Protein AF-B8L7Q2-F1 (afdb_monomer_lite)

Radius of gyration: 30.71 Å; chains: 1; bounding box: 64×35×96 Å

pLDDT: mean 87.77, std 10.84, range [45.81, 98.62]

Foldseek 3Di:
DFDDDLLQQACAADPVHDVPPVDPDHDGDHNDPVDGDDAAEDFPDDDDPDGDDDDDDVVWAFDWDAVVPPPVRIHTDGTDADPVRDDQQDACPDPQLQDNHQKDFDWDADPVRPWIWTWIWGRPVPQTKTKTFTPVQGWIKIAAFDADDDRNYGHHTPDGGIDTDGNDDDDDDDPPDDDDDPDDDPPVPDDPPPCVVVVVVLVVVLVVLVVQQVVCVVVVHDHDPCNVVSVVVVVVVPD

Sequence (239 aa):
MRIQFGWQRGSTPNPGGLTDTGSAQPGHAPGDHTSGSWVAVAEWVAGPNWGTSFLPRVGSEVLVEFLHGDIDQPRITGQLYNGEVAPPFGGGIDENARHPGVLSGLHTQAHDGSGTQQWLMDDTPGQLRTRLHSSLADSRLELGYLIVHQDTARGALRGEGFELATQGWGNAHAGEGLLLSASLQERAASTVMDNASVVAQLKGAERSLEQMQQTLAQQQVPGLAEYQRTQQLREQIAP

Structure (mmCIF, N/CA/C/O backbone):
data_AF-B8L7Q2-F1
#
_entry.id   AF-B8L7Q2-F1
#
loop_
_atom_site.group_PDB
_atom_site.id
_atom_site.type_symbol
_atom_site.label_atom_id
_atom_site.label_alt_id
_atom_site.label_comp_id
_atom_site.label_asym_id
_atom_site.label_entity_id
_atom_site.label_seq_id
_atom_site.pdbx_PDB_ins_code
_atom_site.Cartn_x
_atom_site.Cartn_y
_atom_site.Cartn_z
_atom_site.occupancy
_atom_site.B_iso_or_equiv
_atom_site.auth_seq_id
_atom_site.auth_comp_id
_atom_site.auth_asym_id
_atom_site.auth_atom_id
_atom_site.pdbx_PDB_model_num
ATOM 1 N N . MET A 1 1 ? 4.730 7.752 -24.203 1.00 87.75 1 MET A N 1
ATOM 2 C CA . MET A 1 1 ? 6.143 7.949 -23.792 1.00 87.75 1 MET A CA 1
ATOM 3 C C . MET A 1 1 ? 7.022 8.102 -25.026 1.00 87.75 1 MET A C 1
ATOM 5 O O . MET A 1 1 ? 6.644 7.546 -26.049 1.00 87.75 1 MET A O 1
ATOM 9 N N . ARG A 1 2 ? 8.153 8.823 -24.966 1.00 88.50 2 ARG A N 1
ATOM 10 C CA . ARG A 1 2 ? 9.191 8.728 -26.013 1.00 88.50 2 ARG A CA 1
ATOM 11 C C . ARG A 1 2 ? 10.159 7.605 -25.664 1.00 88.50 2 ARG A C 1
ATOM 13 O O . ARG A 1 2 ? 10.502 7.462 -24.495 1.00 88.50 2 ARG A O 1
ATOM 20 N N . ILE A 1 3 ? 10.565 6.827 -26.662 1.00 87.88 3 ILE A N 1
ATOM 21 C CA . ILE A 1 3 ? 11.538 5.741 -26.504 1.00 87.88 3 ILE A CA 1
ATOM 22 C C . ILE A 1 3 ? 12.702 5.917 -27.472 1.00 87.88 3 ILE A C 1
ATOM 24 O O . ILE A 1 3 ? 12.520 6.446 -28.571 1.00 87.88 3 ILE A O 1
ATOM 28 N N . GLN A 1 4 ? 13.867 5.421 -27.066 1.00 83.94 4 GLN A N 1
ATOM 29 C CA . GLN A 1 4 ? 15.015 5.221 -27.940 1.00 83.94 4 GLN A CA 1
ATOM 30 C C . GLN A 1 4 ? 15.260 3.720 -28.084 1.00 83.94 4 GLN A C 1
ATOM 32 O O . GLN A 1 4 ? 15.337 3.002 -27.089 1.00 83.94 4 GLN A O 1
ATOM 37 N N . PHE A 1 5 ? 15.385 3.242 -29.317 1.00 84.38 5 PHE A N 1
ATOM 38 C CA . PHE A 1 5 ? 15.722 1.849 -29.591 1.00 84.38 5 PHE A CA 1
ATOM 39 C C . PHE A 1 5 ? 17.233 1.625 -29.513 1.00 84.38 5 PHE A C 1
ATOM 41 O O . PHE A 1 5 ? 18.009 2.483 -29.927 1.00 84.38 5 PHE A O 1
ATOM 48 N N . GLY A 1 6 ? 17.671 0.436 -29.087 1.00 77.56 6 GLY A N 1
ATOM 49 C CA . GLY A 1 6 ? 19.102 0.107 -28.983 1.00 77.56 6 GLY A CA 1
ATOM 50 C C . GLY A 1 6 ? 19.878 0.172 -30.310 1.00 77.56 6 GLY A C 1
ATOM 51 O O . GLY A 1 6 ? 21.094 0.342 -30.311 1.00 77.56 6 GLY A O 1
ATOM 52 N N . TRP A 1 7 ? 19.194 0.082 -31.458 1.00 76.19 7 TRP A N 1
ATOM 53 C CA . TRP A 1 7 ? 19.802 0.276 -32.782 1.00 76.19 7 TRP A CA 1
ATOM 54 C C . TRP A 1 7 ? 19.903 1.746 -33.220 1.00 76.19 7 TRP A C 1
ATOM 56 O O . TRP A 1 7 ? 20.539 2.030 -34.236 1.00 76.19 7 TRP A O 1
ATOM 66 N N . GLN A 1 8 ? 19.316 2.694 -32.482 1.00 76.12 8 GLN A N 1
ATOM 67 C CA . GLN A 1 8 ? 19.491 4.128 -32.721 1.00 76.12 8 GLN A CA 1
ATOM 68 C C . GLN A 1 8 ? 20.825 4.586 -32.119 1.00 76.12 8 GLN A C 1
ATOM 70 O O . GLN A 1 8 ? 20.910 4.971 -30.954 1.00 76.12 8 GLN A O 1
ATOM 75 N N . ARG A 1 9 ? 21.875 4.514 -32.942 1.00 71.19 9 ARG A N 1
ATOM 76 C CA . ARG A 1 9 ? 23.284 4.699 -32.563 1.00 71.19 9 ARG A CA 1
ATOM 77 C C . ARG A 1 9 ? 23.779 6.127 -32.821 1.00 71.19 9 ARG A C 1
ATOM 79 O O . ARG A 1 9 ? 24.665 6.342 -33.643 1.00 71.19 9 ARG A O 1
ATOM 86 N N . GLY A 1 10 ? 23.139 7.114 -32.191 1.00 69.12 10 GLY A N 1
ATOM 87 C CA . GLY A 1 10 ? 23.592 8.513 -32.204 1.00 69.12 10 GLY A CA 1
ATOM 88 C C . GLY A 1 10 ? 25.049 8.671 -31.760 1.00 69.12 10 GLY A C 1
ATOM 89 O O . GLY A 1 10 ? 25.605 7.779 -31.127 1.00 69.12 10 GLY A O 1
ATOM 90 N N . SER A 1 11 ? 25.658 9.834 -32.012 1.00 69.69 11 SER A N 1
ATOM 91 C CA . SER A 1 11 ? 27.013 10.152 -31.514 1.00 69.69 11 SER A CA 1
ATOM 92 C C . SER A 1 11 ? 27.142 10.059 -29.988 1.00 69.69 11 SER A C 1
ATOM 94 O O . SER A 1 11 ? 28.229 9.837 -29.463 1.00 69.69 11 SER A O 1
ATOM 96 N N . THR A 1 12 ? 26.028 10.238 -29.283 1.00 74.81 12 THR A N 1
ATOM 97 C CA . THR A 1 12 ? 25.887 10.101 -27.832 1.00 74.81 12 THR A CA 1
ATOM 98 C C . THR A 1 12 ? 24.612 9.306 -27.557 1.00 74.81 12 THR A C 1
ATOM 100 O O . THR A 1 12 ? 23.540 9.912 -27.491 1.00 74.81 12 THR A O 1
ATOM 103 N N . PRO A 1 13 ? 24.667 7.964 -27.496 1.00 70.19 13 PRO A N 1
ATOM 104 C CA . PRO A 1 13 ? 23.503 7.160 -27.140 1.00 70.19 13 PRO A CA 1
ATOM 105 C C . PRO A 1 13 ? 23.146 7.345 -25.655 1.00 70.19 13 PRO A C 1
ATOM 107 O O . PRO A 1 13 ? 23.994 7.738 -24.852 1.00 70.19 13 PRO A O 1
ATOM 110 N N . ASN A 1 14 ? 21.899 7.033 -25.285 1.00 70.00 14 ASN A N 1
ATOM 111 C CA . ASN A 1 14 ? 21.516 6.916 -23.876 1.00 70.00 14 ASN A CA 1
ATOM 112 C C . ASN A 1 14 ? 22.359 5.832 -23.165 1.00 70.00 14 ASN A C 1
ATOM 114 O O . ASN A 1 14 ? 22.868 4.927 -23.837 1.00 70.00 14 ASN A O 1
ATOM 118 N N . PRO A 1 15 ? 22.488 5.882 -21.823 1.00 68.38 15 PRO A N 1
ATOM 119 C CA . PRO A 1 15 ? 23.109 4.809 -21.044 1.00 68.38 15 PRO A CA 1
ATOM 120 C C . PRO A 1 15 ? 22.569 3.425 -21.441 1.00 68.38 15 PRO A C 1
ATOM 122 O O . PRO A 1 15 ? 21.371 3.275 -21.677 1.00 68.38 15 PRO A O 1
ATOM 125 N N . GLY A 1 16 ? 23.460 2.440 -21.590 1.00 66.19 16 GLY A N 1
ATOM 126 C CA . GLY A 1 16 ? 23.134 1.098 -22.100 1.00 66.19 16 GLY A CA 1
ATOM 127 C C . GLY A 1 16 ? 23.008 0.984 -23.630 1.00 66.19 16 GLY A C 1
ATOM 128 O O . GLY A 1 16 ? 22.916 -0.122 -24.162 1.00 66.19 16 GLY A O 1
ATOM 129 N N . GLY A 1 17 ? 23.033 2.098 -24.368 1.00 66.81 17 GLY A N 1
ATOM 130 C CA . GLY A 1 17 ? 22.993 2.105 -25.830 1.00 66.81 17 GLY A CA 1
ATOM 131 C C . GLY A 1 17 ? 24.337 1.760 -26.480 1.00 66.81 17 GLY A C 1
ATOM 132 O O . GLY A 1 17 ? 25.411 2.041 -25.948 1.00 66.81 17 GLY A O 1
ATOM 133 N N . LEU A 1 18 ? 24.283 1.163 -27.674 1.00 68.19 18 LEU A N 1
ATOM 134 C CA . LEU A 1 18 ? 25.479 0.809 -28.440 1.00 68.19 18 LEU A CA 1
ATOM 135 C C . LEU A 1 18 ? 26.173 2.069 -28.978 1.00 68.19 18 LEU A C 1
ATOM 137 O O . LEU A 1 18 ? 25.553 2.886 -29.659 1.00 68.19 18 LEU A O 1
ATOM 141 N N . THR A 1 19 ? 27.469 2.200 -28.694 1.00 65.31 19 THR A N 1
ATOM 142 C CA . THR A 1 19 ? 28.312 3.338 -29.104 1.00 65.31 19 THR A CA 1
ATOM 143 C C . THR A 1 19 ? 28.989 3.140 -30.457 1.00 65.31 19 THR A C 1
ATOM 145 O O . THR A 1 19 ? 29.425 4.109 -31.074 1.00 65.31 19 THR A O 1
ATOM 148 N N . ASP A 1 20 ? 29.063 1.901 -30.945 1.00 65.88 20 ASP A N 1
ATOM 149 C CA . ASP A 1 20 ? 29.489 1.620 -32.311 1.00 65.88 20 ASP A CA 1
ATOM 150 C C . ASP A 1 20 ? 28.350 1.995 -33.262 1.00 65.88 20 ASP A C 1
ATOM 152 O O . ASP A 1 20 ? 27.304 1.337 -33.294 1.00 65.88 20 ASP A O 1
ATOM 156 N N . THR A 1 21 ? 28.541 3.055 -34.045 1.00 61.69 21 THR A N 1
ATOM 157 C CA . THR A 1 21 ? 27.555 3.530 -35.019 1.00 61.69 21 THR A CA 1
ATOM 158 C C . THR A 1 21 ? 27.273 2.492 -36.106 1.00 61.69 21 THR A C 1
ATOM 160 O O . THR A 1 21 ? 26.256 2.594 -36.791 1.00 61.69 21 THR A O 1
ATOM 163 N N . GLY A 1 22 ? 28.128 1.466 -36.271 1.00 58.44 22 GLY A N 1
ATOM 164 C CA . GLY A 1 22 ? 28.014 0.433 -37.309 1.00 58.44 22 GLY A CA 1
ATOM 165 C C . GLY A 1 22 ? 28.034 0.994 -38.740 1.00 58.44 22 GLY A C 1
ATOM 166 O O . GLY A 1 22 ? 27.857 0.261 -39.709 1.00 58.44 22 GLY A O 1
ATOM 167 N N . SER A 1 23 ? 28.217 2.308 -38.869 1.00 59.59 23 SER A N 1
ATOM 168 C CA . SER A 1 23 ? 28.082 3.121 -40.066 1.00 59.59 23 SER A CA 1
ATOM 169 C C . SER A 1 23 ? 28.976 4.346 -39.905 1.00 59.59 23 SER A C 1
ATOM 171 O O . SER A 1 23 ? 28.933 5.039 -38.890 1.00 59.59 23 SER A O 1
ATOM 173 N N . ALA A 1 24 ? 29.779 4.627 -40.929 1.00 60.03 24 ALA A N 1
ATOM 174 C CA . ALA A 1 24 ? 30.620 5.822 -40.997 1.00 60.03 24 ALA A CA 1
ATOM 175 C C . ALA A 1 24 ? 29.844 7.076 -41.454 1.00 60.03 24 ALA A C 1
ATOM 177 O O . ALA A 1 24 ? 30.441 8.136 -41.634 1.00 60.03 24 ALA A O 1
ATOM 178 N N . GLN A 1 25 ? 28.530 6.960 -41.694 1.00 64.19 25 GLN A N 1
ATOM 179 C CA . GLN A 1 25 ? 27.698 8.069 -42.156 1.00 64.19 25 GLN A CA 1
ATOM 180 C C . GLN A 1 25 ? 27.243 8.951 -40.981 1.00 64.19 25 GLN A C 1
ATOM 182 O O . GLN A 1 25 ? 26.696 8.433 -40.004 1.00 64.19 25 GLN A O 1
ATOM 187 N N . PRO A 1 26 ? 27.390 10.283 -41.074 1.00 57.62 26 PRO A N 1
ATOM 188 C CA . PRO A 1 26 ? 26.773 11.200 -40.125 1.00 57.62 26 PRO A CA 1
ATOM 189 C C . PRO A 1 26 ? 25.250 11.206 -40.347 1.00 57.62 26 PRO A C 1
ATOM 191 O O . PRO A 1 26 ? 24.782 11.617 -41.405 1.00 57.62 26 PRO A O 1
ATOM 194 N N . GLY A 1 27 ? 24.463 10.726 -39.378 1.00 60.09 27 GLY A N 1
ATOM 195 C CA . GLY A 1 27 ? 22.996 10.713 -39.523 1.00 60.09 27 GLY A CA 1
ATOM 196 C C . GLY A 1 27 ? 22.184 9.921 -38.496 1.00 60.09 27 GLY A C 1
ATOM 197 O O . GLY A 1 27 ? 20.985 9.739 -38.686 1.00 60.09 27 GLY A O 1
ATOM 198 N N . HIS A 1 28 ? 22.793 9.426 -37.421 1.00 68.94 28 HIS A N 1
ATOM 199 C CA . HIS A 1 28 ? 22.052 8.697 -36.394 1.00 68.94 28 HIS A CA 1
ATOM 200 C C . HIS A 1 28 ? 21.336 9.656 -35.431 1.00 68.94 28 HIS A C 1
ATOM 202 O O . HIS A 1 28 ? 21.886 10.695 -35.063 1.00 68.94 28 HIS A O 1
ATOM 208 N N . ALA A 1 29 ? 20.118 9.299 -35.010 1.00 71.69 29 ALA A N 1
ATOM 209 C CA . ALA A 1 29 ? 19.343 10.091 -34.055 1.00 71.69 29 ALA A CA 1
ATOM 210 C C . ALA A 1 29 ? 20.107 10.245 -32.719 1.00 71.69 29 ALA A C 1
ATOM 212 O O . ALA A 1 29 ? 20.632 9.242 -32.226 1.00 71.69 29 ALA A O 1
ATOM 213 N N . PRO A 1 30 ? 20.190 11.459 -32.140 1.00 73.50 30 PRO A N 1
ATOM 214 C CA . PRO A 1 30 ? 20.899 11.691 -30.880 1.00 73.50 30 PRO A CA 1
ATOM 215 C C . PRO A 1 30 ? 20.219 10.944 -29.726 1.00 73.50 30 PRO A C 1
ATOM 217 O O . PRO A 1 30 ? 19.009 10.774 -29.745 1.00 73.50 30 PRO A O 1
ATOM 220 N N . GLY A 1 31 ? 20.965 10.512 -28.708 1.00 72.69 31 GLY A N 1
ATOM 221 C CA . GLY A 1 31 ? 20.396 9.939 -27.483 1.00 72.69 31 GLY A CA 1
ATOM 222 C C . GLY A 1 31 ? 19.947 11.018 -26.506 1.00 72.69 31 GLY A C 1
ATOM 223 O O . GLY A 1 31 ? 20.502 11.151 -25.423 1.00 72.69 31 GLY A O 1
ATOM 224 N N . ASP A 1 32 ? 18.988 11.843 -26.915 1.00 77.56 32 ASP A N 1
ATOM 225 C CA . ASP A 1 32 ? 18.399 12.872 -26.062 1.00 77.56 32 ASP A CA 1
ATOM 226 C C . ASP A 1 32 ? 16.890 13.030 -26.307 1.00 77.56 32 ASP A C 1
ATOM 228 O O . ASP A 1 32 ? 16.284 12.366 -27.155 1.00 77.56 32 ASP A O 1
ATOM 232 N N . HIS A 1 33 ? 16.270 13.938 -25.550 1.00 77.62 33 HIS A N 1
ATOM 233 C CA . HIS A 1 33 ? 14.837 14.223 -25.604 1.00 77.62 33 HIS A CA 1
ATOM 234 C C . HIS A 1 33 ? 14.331 14.710 -26.973 1.00 77.62 33 HIS A C 1
ATOM 236 O O . HIS A 1 33 ? 13.118 14.714 -27.183 1.00 77.62 33 HIS A O 1
ATOM 242 N N . THR A 1 34 ? 15.205 15.131 -27.893 1.00 79.00 34 THR A N 1
ATOM 243 C CA . THR A 1 34 ? 14.830 15.559 -29.252 1.00 79.00 34 THR A CA 1
ATOM 244 C C . THR A 1 34 ? 14.604 14.379 -30.200 1.00 79.00 34 THR A C 1
ATOM 246 O O . THR A 1 34 ? 14.037 14.560 -31.277 1.00 79.00 34 THR A O 1
ATOM 249 N N . SER A 1 35 ? 14.974 13.167 -29.775 1.00 76.75 35 SER A N 1
ATOM 250 C CA . SER A 1 35 ? 14.821 11.919 -30.521 1.00 76.75 35 SER A CA 1
ATOM 251 C C . SER A 1 35 ? 13.650 11.050 -30.034 1.00 76.75 35 SER A C 1
ATOM 253 O O . SER A 1 35 ? 13.055 11.283 -28.976 1.00 76.75 35 SER A O 1
ATOM 255 N N . GLY A 1 36 ? 13.330 10.020 -30.823 1.00 79.06 36 GLY A N 1
ATOM 256 C CA . GLY A 1 36 ? 12.337 9.000 -30.488 1.00 79.06 36 GLY A CA 1
ATOM 257 C C . GLY A 1 36 ? 10.917 9.312 -30.965 1.00 79.06 36 GLY A C 1
ATOM 258 O O . GLY A 1 36 ? 10.580 10.436 -31.335 1.00 79.06 36 GLY A O 1
ATOM 259 N N . SER A 1 37 ? 10.066 8.286 -30.937 1.00 83.12 37 SER A N 1
ATOM 260 C CA . SER A 1 37 ? 8.644 8.386 -31.290 1.00 83.12 37 SER A CA 1
ATOM 261 C C . SER A 1 37 ? 7.766 8.307 -30.050 1.00 83.12 37 SER A C 1
ATOM 263 O O . SER A 1 37 ? 8.128 7.676 -29.057 1.00 83.12 37 SER A O 1
ATOM 265 N N . TRP A 1 38 ? 6.590 8.933 -30.110 1.00 90.69 38 TRP A N 1
ATOM 266 C CA . TRP A 1 38 ? 5.563 8.746 -29.091 1.00 90.69 38 TRP A CA 1
ATOM 267 C C . TRP A 1 38 ? 4.944 7.360 -29.230 1.00 90.69 38 TRP A C 1
ATOM 269 O O . TRP A 1 38 ? 4.315 7.046 -30.235 1.00 90.69 38 TRP A O 1
ATOM 279 N N . VAL A 1 39 ? 5.112 6.549 -28.193 1.00 94.62 39 VAL A N 1
ATOM 280 C CA . VAL A 1 39 ? 4.624 5.174 -28.134 1.00 94.62 39 VAL A CA 1
ATOM 281 C C . VAL A 1 39 ? 3.610 5.039 -27.006 1.00 94.62 39 VAL A C 1
ATOM 283 O O . VAL A 1 39 ? 3.803 5.575 -25.904 1.00 94.62 39 VAL A O 1
ATOM 286 N N . ALA A 1 40 ? 2.506 4.359 -27.313 1.00 94.50 40 ALA A N 1
ATOM 287 C CA . ALA A 1 40 ? 1.472 4.014 -26.347 1.00 94.50 40 ALA A CA 1
ATOM 288 C C . ALA A 1 40 ? 1.962 2.899 -25.412 1.00 94.50 40 ALA A C 1
ATOM 290 O O . ALA A 1 40 ? 2.684 1.998 -25.842 1.00 94.50 40 ALA A O 1
ATOM 291 N N . VAL A 1 41 ? 1.559 2.976 -24.146 1.00 96.19 41 VAL A N 1
ATOM 292 C CA . VAL A 1 41 ? 1.895 2.002 -23.103 1.00 96.19 41 VAL A CA 1
ATOM 293 C C . VAL A 1 41 ? 0.668 1.139 -22.850 1.00 96.19 41 VAL A C 1
ATOM 295 O O . VAL A 1 41 ? -0.426 1.672 -22.668 1.00 96.19 41 VAL A O 1
ATOM 298 N N . ALA A 1 42 ? 0.838 -0.178 -22.894 1.00 95.25 42 ALA A N 1
ATOM 299 C CA . ALA A 1 42 ? -0.185 -1.115 -22.469 1.00 95.25 42 ALA A CA 1
ATOM 300 C C . ALA A 1 42 ? -0.313 -1.064 -20.942 1.00 95.25 42 ALA A C 1
ATOM 302 O O . ALA A 1 42 ? 0.679 -1.139 -20.220 1.00 95.25 42 ALA A O 1
ATOM 303 N N . GLU A 1 43 ? -1.546 -0.947 -20.469 1.00 95.81 43 GLU A N 1
ATOM 304 C CA . GLU A 1 43 ? -1.892 -0.941 -19.050 1.00 95.81 43 GLU A CA 1
ATOM 305 C C . GLU A 1 43 ? -2.560 -2.266 -18.679 1.00 95.81 43 GLU A C 1
ATOM 307 O O . GLU A 1 43 ? -3.183 -2.912 -19.524 1.00 95.81 43 GLU A O 1
ATOM 312 N N . TRP A 1 44 ? -2.458 -2.671 -17.412 1.00 94.12 44 TRP A N 1
ATOM 313 C CA . TRP A 1 44 ? -3.090 -3.905 -16.929 1.00 94.12 44 TRP A CA 1
ATOM 314 C C . TRP A 1 44 ? -4.615 -3.843 -17.037 1.00 94.12 44 TRP A C 1
ATOM 316 O O . TRP A 1 44 ? -5.262 -4.836 -17.362 1.00 94.12 44 TRP A O 1
ATOM 326 N N . VAL A 1 45 ? -5.186 -2.664 -16.776 1.00 96.50 45 VAL A N 1
ATOM 327 C CA . VAL A 1 45 ? -6.610 -2.367 -16.951 1.00 96.50 45 VAL A CA 1
ATOM 328 C C . VAL A 1 45 ? -6.733 -0.974 -17.557 1.00 96.50 45 VAL A C 1
ATOM 330 O O . VAL A 1 45 ? -6.214 -0.018 -16.988 1.00 96.50 45 VAL A O 1
ATOM 333 N N . ALA A 1 46 ? -7.444 -0.841 -18.678 1.00 96.44 46 ALA A N 1
ATOM 334 C CA . ALA A 1 46 ? -7.642 0.437 -19.360 1.00 96.44 46 ALA A CA 1
ATOM 335 C C . ALA A 1 46 ? -9.103 0.617 -19.789 1.00 96.44 46 ALA A C 1
ATOM 337 O O . ALA A 1 46 ? -9.573 -0.034 -20.723 1.00 96.44 46 ALA A O 1
ATOM 338 N N . GLY A 1 47 ? -9.818 1.519 -19.117 1.00 95.56 47 GLY A N 1
ATOM 339 C CA . GLY A 1 47 ? -11.177 1.922 -19.460 1.00 95.56 47 GLY A CA 1
ATOM 340 C C . GLY A 1 47 ? -11.332 3.445 -19.567 1.00 95.56 47 GLY A C 1
ATOM 341 O O . GLY A 1 47 ? -10.398 4.195 -19.272 1.00 95.56 47 GLY A O 1
ATOM 342 N N . PRO A 1 48 ? -12.504 3.946 -20.005 1.00 95.81 48 PRO A N 1
ATOM 343 C CA . PRO A 1 48 ? -12.742 5.383 -20.138 1.00 95.81 48 PRO A CA 1
ATOM 344 C C . PRO A 1 48 ? -12.680 6.102 -18.776 1.00 95.81 48 PRO A C 1
ATOM 346 O O . PRO A 1 48 ? -13.662 6.115 -18.039 1.00 95.81 48 PRO A O 1
ATOM 349 N N . ASN A 1 49 ? -11.530 6.708 -18.450 1.00 93.44 49 ASN A N 1
ATOM 350 C CA . ASN A 1 49 ? -11.243 7.381 -17.170 1.00 93.44 49 ASN A CA 1
ATOM 351 C C . ASN A 1 49 ? -11.265 6.456 -15.928 1.00 93.44 49 ASN A C 1
ATOM 353 O O . ASN A 1 49 ? -11.623 6.885 -14.832 1.00 93.44 49 ASN A O 1
ATOM 357 N N . TRP A 1 50 ? -10.888 5.183 -16.087 1.00 95.38 50 TRP A N 1
ATOM 358 C CA . TRP A 1 50 ? -10.664 4.242 -14.981 1.00 95.38 50 TRP A CA 1
ATOM 359 C C . TRP A 1 50 ? -9.674 3.145 -15.400 1.00 95.38 50 TRP A C 1
ATOM 361 O O . TRP A 1 50 ? -9.598 2.802 -16.578 1.00 95.38 50 TRP A O 1
ATOM 371 N N . GLY A 1 51 ? -8.916 2.589 -14.452 1.00 95.94 51 GLY A N 1
ATOM 372 C CA . GLY A 1 51 ? -7.909 1.558 -14.727 1.00 95.94 51 GLY A CA 1
ATOM 373 C C . GLY A 1 51 ? -6.594 1.794 -13.986 1.00 95.94 51 GLY A C 1
ATOM 374 O O . GLY A 1 51 ? -6.574 2.461 -12.951 1.00 95.94 51 GLY A O 1
ATOM 375 N N . THR A 1 52 ? -5.505 1.245 -14.521 1.00 95.50 52 THR A N 1
ATOM 376 C CA . THR A 1 52 ? -4.135 1.475 -14.047 1.00 95.50 52 THR A CA 1
ATOM 377 C C . THR A 1 52 ? -3.437 2.544 -14.889 1.00 95.50 52 THR A C 1
ATOM 379 O O . THR A 1 52 ? -3.832 2.811 -16.023 1.00 95.50 52 THR A O 1
ATOM 382 N N . SER A 1 53 ? -2.423 3.193 -14.315 1.00 93.44 53 SER A N 1
ATOM 383 C CA . SER A 1 53 ? -1.567 4.145 -15.028 1.00 93.44 53 SER A CA 1
ATOM 384 C C . SER A 1 53 ? -0.166 4.109 -14.427 1.00 93.44 53 SER A C 1
ATOM 386 O O . SER A 1 53 ? 0.074 4.675 -13.358 1.00 93.44 53 SER A O 1
ATOM 388 N N . PHE A 1 54 ? 0.751 3.415 -15.096 1.00 90.56 54 PHE A N 1
ATOM 389 C CA . PHE A 1 54 ? 2.137 3.243 -14.660 1.00 90.56 54 PHE A CA 1
ATOM 390 C C . PHE A 1 54 ? 3.088 3.577 -15.802 1.00 90.56 54 PHE A C 1
ATOM 392 O O . PHE A 1 54 ? 3.692 2.707 -16.432 1.00 90.56 54 PHE A O 1
ATOM 399 N N . LEU A 1 55 ? 3.242 4.876 -16.057 1.00 93.00 55 LEU A N 1
ATOM 400 C CA . LEU A 1 55 ? 4.170 5.342 -17.076 1.00 93.00 55 LEU A CA 1
ATOM 401 C C . LEU A 1 55 ? 5.622 5.041 -16.662 1.00 93.00 55 LEU A C 1
ATOM 403 O O . LEU A 1 55 ? 6.028 5.435 -15.562 1.00 93.00 55 LEU A O 1
ATOM 407 N N . PRO A 1 56 ? 6.418 4.404 -17.544 1.00 92.56 56 PRO A N 1
ATOM 408 C CA . PRO A 1 56 ? 7.858 4.286 -17.352 1.00 92.56 56 PRO A CA 1
ATOM 409 C C . PRO A 1 56 ? 8.497 5.658 -17.098 1.00 92.56 56 PRO A C 1
ATOM 411 O O . PRO A 1 56 ? 7.984 6.683 -17.552 1.00 92.56 56 PRO A O 1
ATOM 414 N N . ARG A 1 57 ? 9.626 5.705 -16.389 1.00 90.25 57 ARG A N 1
ATOM 415 C CA . ARG A 1 57 ? 10.400 6.944 -16.203 1.00 90.25 57 ARG A CA 1
ATOM 416 C C . ARG A 1 57 ? 11.612 6.947 -17.127 1.00 90.25 57 ARG A C 1
ATOM 418 O O . ARG A 1 57 ? 11.976 5.924 -17.700 1.00 90.25 57 ARG A O 1
ATOM 425 N N . VAL A 1 58 ? 12.238 8.111 -17.300 1.00 87.50 58 VAL A N 1
ATOM 426 C CA . VAL A 1 58 ? 13.525 8.189 -18.009 1.00 87.50 58 VAL A CA 1
ATOM 427 C C . VAL A 1 58 ? 14.523 7.268 -17.300 1.00 87.50 58 VAL A C 1
ATOM 429 O O . VAL A 1 58 ? 14.660 7.345 -16.082 1.00 87.50 58 VAL A O 1
ATOM 432 N N . GLY A 1 59 ? 15.175 6.389 -18.062 1.00 83.69 59 GLY A N 1
ATOM 433 C CA . GLY A 1 59 ? 16.074 5.353 -17.544 1.00 83.69 59 GLY A CA 1
ATOM 434 C C . GLY A 1 59 ? 15.422 3.981 -17.326 1.00 83.69 59 GLY A C 1
ATOM 435 O O . GLY A 1 59 ? 16.142 3.009 -17.138 1.00 83.69 59 GLY A O 1
ATOM 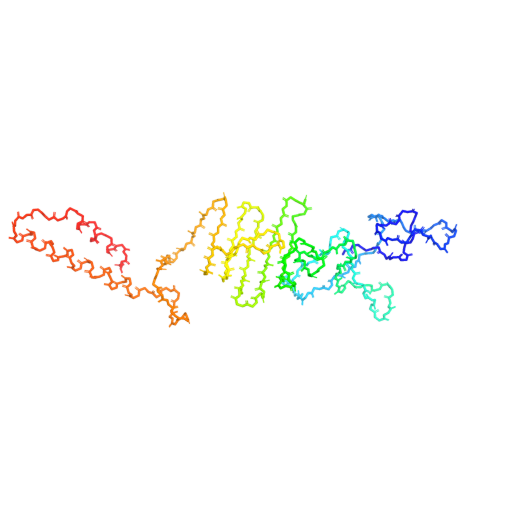436 N N . SER A 1 60 ? 14.091 3.864 -17.392 1.00 89.56 60 SER A N 1
ATOM 437 C CA . SER A 1 60 ? 13.415 2.561 -17.360 1.00 89.56 60 SER A CA 1
ATOM 438 C C . SER A 1 60 ? 13.601 1.812 -18.681 1.00 89.56 60 SER A C 1
ATOM 440 O O . SER A 1 60 ? 13.343 2.363 -19.754 1.00 89.56 60 SER A O 1
ATOM 442 N N . GLU A 1 61 ? 13.977 0.537 -18.603 1.00 90.81 61 GLU A N 1
ATOM 443 C CA . GLU A 1 61 ? 13.977 -0.360 -19.757 1.00 90.81 61 GLU A CA 1
ATOM 444 C C . GLU A 1 61 ? 12.557 -0.873 -20.031 1.00 90.81 61 GLU A C 1
ATOM 446 O O . GLU A 1 61 ? 11.823 -1.266 -19.118 1.00 90.81 61 GLU A O 1
ATOM 451 N N . VAL A 1 62 ? 12.158 -0.850 -21.304 1.00 93.25 62 VAL A N 1
ATOM 452 C CA . VAL A 1 62 ? 10.805 -1.200 -21.746 1.00 93.25 62 VAL A CA 1
ATOM 453 C C . VAL A 1 62 ? 10.834 -2.287 -22.812 1.00 93.25 62 VAL A C 1
ATOM 455 O O . VAL A 1 62 ? 11.680 -2.283 -23.705 1.00 93.25 62 VAL A O 1
ATOM 458 N N . LEU A 1 63 ? 9.854 -3.185 -22.755 1.00 94.56 63 LEU A N 1
ATOM 459 C CA . LEU A 1 63 ? 9.563 -4.129 -23.827 1.00 94.56 63 LEU A CA 1
ATOM 460 C C . LEU A 1 63 ? 8.682 -3.451 -24.871 1.00 94.56 63 LEU A C 1
ATOM 462 O O . LEU A 1 63 ? 7.639 -2.889 -24.533 1.00 94.56 63 LEU A O 1
ATOM 466 N N . VAL A 1 64 ? 9.094 -3.526 -26.136 1.00 95.31 64 VAL A N 1
ATOM 467 C CA . VAL A 1 64 ? 8.356 -2.956 -27.266 1.00 95.31 64 VAL A CA 1
ATOM 468 C C . VAL A 1 64 ? 7.949 -4.068 -28.218 1.00 95.31 64 VAL A C 1
ATOM 470 O O . VAL A 1 64 ? 8.794 -4.799 -28.728 1.00 95.31 64 VAL A O 1
ATOM 473 N N . GLU A 1 65 ? 6.651 -4.164 -28.476 1.00 96.00 65 GLU A N 1
ATOM 474 C CA . GLU A 1 65 ? 6.074 -4.995 -29.525 1.00 96.00 65 GLU A CA 1
ATOM 475 C C . GLU A 1 65 ? 5.697 -4.124 -30.728 1.00 96.00 65 GLU A C 1
A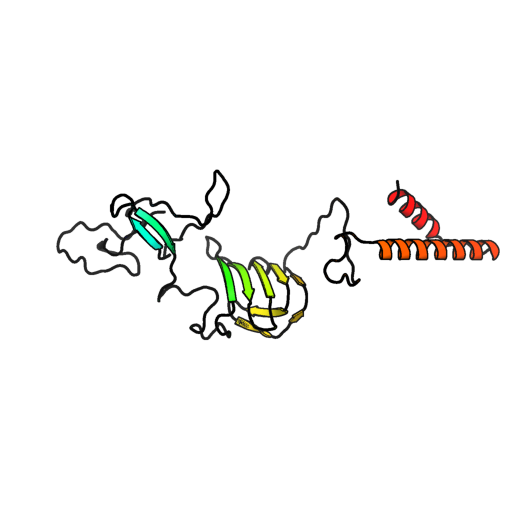TOM 477 O O . GLU A 1 65 ? 5.297 -2.968 -30.580 1.00 96.00 65 GLU A O 1
ATOM 482 N N . PHE A 1 66 ? 5.812 -4.685 -31.927 1.00 95.81 66 PHE A N 1
ATOM 483 C CA . PHE A 1 66 ? 5.437 -4.037 -33.179 1.00 95.81 66 PHE A CA 1
ATOM 484 C C . PHE A 1 66 ? 4.189 -4.709 -33.738 1.00 95.81 66 PHE A C 1
ATOM 486 O O . PHE A 1 66 ? 4.204 -5.908 -34.031 1.00 95.81 66 PHE A O 1
ATOM 493 N N . LEU A 1 67 ? 3.099 -3.954 -33.875 1.00 94.88 67 LEU A N 1
ATOM 494 C CA . LEU A 1 67 ? 1.816 -4.509 -34.300 1.00 94.88 67 LEU A CA 1
ATOM 495 C C . LEU A 1 67 ? 1.939 -5.106 -35.712 1.00 94.88 67 LEU A C 1
ATOM 497 O O . LEU A 1 67 ? 2.337 -4.417 -36.645 1.00 94.88 67 LEU A O 1
ATOM 501 N N . HIS A 1 68 ? 1.614 -6.393 -35.869 1.00 94.56 68 HIS A N 1
ATOM 502 C CA . HIS A 1 68 ? 1.816 -7.153 -37.116 1.00 94.56 68 HIS A CA 1
ATOM 503 C C . HIS A 1 68 ? 3.266 -7.154 -37.649 1.00 94.56 68 HIS A C 1
ATOM 505 O O . HIS A 1 68 ? 3.484 -7.383 -38.837 1.00 94.56 68 HIS A O 1
ATOM 511 N N . GLY A 1 69 ? 4.259 -6.898 -36.791 1.00 93.88 69 GLY A N 1
ATOM 512 C CA . GLY A 1 69 ? 5.661 -6.772 -37.198 1.00 93.88 69 GLY A CA 1
ATOM 513 C C . GLY A 1 69 ? 6.001 -5.455 -37.906 1.00 93.88 69 GLY A C 1
ATOM 514 O O . GLY A 1 69 ? 7.098 -5.333 -38.445 1.00 93.88 69 GLY A O 1
ATOM 515 N N . ASP A 1 70 ? 5.092 -4.477 -37.908 1.00 94.44 70 ASP A N 1
ATOM 516 C CA . ASP A 1 70 ? 5.317 -3.158 -38.495 1.00 94.44 70 ASP A CA 1
ATOM 517 C C . ASP A 1 70 ? 6.064 -2.237 -37.516 1.00 94.44 70 ASP A C 1
ATOM 519 O O . ASP A 1 70 ? 5.539 -1.857 -36.462 1.00 94.44 70 ASP A O 1
ATOM 523 N N . ILE A 1 71 ? 7.296 -1.863 -37.879 1.00 91.19 71 ILE A N 1
ATOM 524 C CA . ILE A 1 71 ? 8.168 -1.005 -37.066 1.00 91.19 71 ILE A CA 1
ATOM 525 C C . ILE A 1 71 ? 7.573 0.391 -36.822 1.00 91.19 71 ILE A C 1
ATOM 527 O O . ILE A 1 71 ? 7.897 1.023 -35.814 1.00 91.19 71 ILE A O 1
ATOM 531 N N . ASP A 1 72 ? 6.660 0.840 -37.687 1.00 91.44 72 ASP A N 1
ATOM 532 C CA . ASP A 1 72 ? 5.974 2.126 -37.562 1.00 91.44 72 ASP A CA 1
ATOM 533 C C . ASP A 1 72 ? 4.806 2.079 -36.558 1.00 91.44 72 ASP A C 1
ATOM 535 O O . ASP A 1 72 ? 4.241 3.115 -36.195 1.00 91.44 72 ASP A O 1
ATOM 539 N N . GLN A 1 73 ? 4.464 0.892 -36.039 1.00 94.12 73 GLN A N 1
ATOM 540 C CA . GLN A 1 73 ? 3.387 0.687 -35.065 1.00 94.12 73 GLN A CA 1
ATOM 541 C C . GLN A 1 73 ? 3.877 0.069 -33.740 1.00 94.12 73 GLN A C 1
ATOM 543 O O . GLN A 1 73 ? 3.366 -0.974 -33.315 1.00 94.12 73 GLN A O 1
ATOM 548 N N . PRO A 1 74 ? 4.823 0.714 -33.027 1.00 95.69 74 PRO A N 1
ATOM 549 C CA . PRO A 1 74 ? 5.306 0.223 -31.743 1.00 95.69 74 PRO A CA 1
ATOM 550 C C . PRO A 1 74 ? 4.251 0.362 -30.636 1.00 95.69 74 PRO A C 1
ATOM 552 O O . PRO A 1 74 ? 3.451 1.309 -30.613 1.00 95.69 74 PRO A O 1
ATOM 555 N N . ARG A 1 75 ? 4.287 -0.549 -29.665 1.00 95.75 75 ARG A N 1
ATOM 556 C CA . ARG A 1 75 ? 3.544 -0.518 -28.398 1.00 95.75 75 ARG A CA 1
ATOM 557 C C . ARG A 1 75 ? 4.458 -0.990 -27.275 1.00 95.75 75 ARG A C 1
ATOM 559 O O . ARG A 1 75 ? 5.120 -2.011 -27.415 1.00 95.75 75 ARG A O 1
ATOM 566 N N . ILE A 1 76 ? 4.492 -0.264 -26.162 1.00 96.50 76 ILE A N 1
ATOM 567 C CA . ILE A 1 76 ? 5.183 -0.738 -24.959 1.00 96.50 76 ILE A CA 1
ATOM 568 C C . ILE A 1 76 ? 4.272 -1.750 -24.268 1.00 96.50 76 ILE A C 1
ATOM 570 O O . ILE A 1 76 ? 3.134 -1.411 -23.950 1.00 96.50 76 ILE A O 1
ATOM 574 N N . THR A 1 77 ? 4.759 -2.965 -24.030 1.00 95.69 77 THR A N 1
ATOM 575 C CA . THR A 1 77 ? 3.979 -4.065 -23.430 1.00 95.69 77 THR A CA 1
ATOM 576 C C . THR A 1 77 ? 4.421 -4.419 -22.014 1.00 95.69 77 THR A C 1
ATOM 578 O O . THR A 1 77 ? 3.691 -5.095 -21.293 1.00 95.69 77 THR A O 1
ATOM 581 N N . GLY A 1 78 ? 5.588 -3.937 -21.584 1.00 94.00 78 GLY A N 1
ATOM 582 C CA . GLY A 1 78 ? 6.113 -4.201 -20.251 1.00 94.00 78 GLY A CA 1
ATOM 583 C C . GLY A 1 78 ? 7.355 -3.384 -19.920 1.00 94.00 78 GLY A C 1
ATOM 584 O O . GLY A 1 78 ? 7.860 -2.617 -20.742 1.00 94.00 78 GLY A O 1
ATOM 585 N N . GLN A 1 79 ? 7.838 -3.566 -18.695 1.00 92.69 79 GLN A N 1
ATOM 586 C CA . GLN A 1 79 ? 9.047 -2.949 -18.149 1.00 92.69 79 GLN A CA 1
ATOM 587 C C . GLN A 1 79 ? 9.916 -4.033 -17.523 1.00 92.69 79 GLN A C 1
ATOM 589 O O . GLN A 1 79 ? 9.389 -5.042 -17.050 1.00 92.69 79 GLN A O 1
ATOM 594 N N . LEU A 1 80 ? 11.227 -3.822 -17.523 1.00 89.75 80 LEU A N 1
ATOM 595 C CA . LEU A 1 80 ? 12.190 -4.806 -17.045 1.00 89.75 80 LEU A CA 1
ATOM 596 C C . LEU A 1 80 ? 13.155 -4.183 -16.040 1.00 89.75 80 LEU A C 1
ATOM 598 O O . LEU A 1 80 ? 13.594 -3.045 -16.199 1.00 89.75 80 LEU A O 1
ATOM 602 N N . TYR A 1 81 ? 13.514 -4.980 -15.038 1.00 88.19 81 TYR A N 1
ATOM 603 C CA . TYR A 1 81 ? 14.764 -4.812 -14.304 1.00 88.19 81 TYR A CA 1
ATOM 604 C C . TYR A 1 81 ? 15.894 -5.475 -15.097 1.00 88.19 81 TYR A C 1
ATOM 606 O O . TYR A 1 81 ? 15.659 -6.442 -15.826 1.00 88.19 81 TYR A O 1
ATOM 614 N N . ASN A 1 82 ? 17.115 -4.968 -14.956 1.00 83.00 82 ASN A N 1
ATOM 615 C CA . ASN A 1 82 ? 18.285 -5.448 -15.690 1.00 83.00 82 ASN A CA 1
ATOM 616 C C . ASN A 1 82 ? 19.522 -5.480 -14.771 1.00 83.00 82 ASN A C 1
ATOM 618 O O . ASN A 1 82 ? 19.403 -5.360 -13.554 1.00 83.00 82 ASN A O 1
ATOM 622 N N . GLY A 1 83 ? 20.717 -5.688 -15.333 1.00 77.88 83 GLY A N 1
ATOM 623 C CA . GLY A 1 83 ? 21.956 -5.740 -14.544 1.00 77.88 83 GLY A CA 1
ATOM 624 C C . GLY A 1 83 ? 22.344 -4.418 -13.867 1.00 77.88 83 GLY A C 1
ATOM 625 O O . GLY A 1 83 ? 23.142 -4.436 -12.936 1.00 77.88 83 GLY A O 1
ATOM 626 N N . GLU A 1 84 ? 21.789 -3.290 -14.316 1.00 80.38 84 GLU A N 1
ATOM 627 C CA . GLU A 1 84 ? 22.033 -1.955 -13.757 1.00 80.38 84 GLU A CA 1
ATOM 628 C C . GLU A 1 84 ? 20.899 -1.506 -12.819 1.00 80.38 84 GLU A C 1
ATOM 630 O O . GLU A 1 84 ? 21.149 -0.859 -11.804 1.00 80.38 84 GLU A O 1
ATOM 635 N N . VAL A 1 85 ? 19.650 -1.864 -13.135 1.00 82.19 85 VAL A N 1
ATOM 636 C CA . VAL A 1 85 ? 18.445 -1.496 -12.383 1.00 82.19 85 VAL A CA 1
ATOM 637 C C . VAL A 1 85 ? 17.897 -2.723 -11.662 1.00 82.19 85 VAL A C 1
ATOM 639 O O . VAL A 1 85 ? 17.265 -3.584 -12.273 1.00 82.19 85 VAL A O 1
ATOM 642 N N . ALA A 1 86 ? 18.110 -2.777 -10.349 1.00 84.69 86 ALA A N 1
ATOM 643 C CA . ALA A 1 86 ? 17.673 -3.878 -9.498 1.00 84.69 86 ALA A CA 1
ATOM 644 C C . ALA A 1 86 ? 16.174 -3.803 -9.129 1.00 84.69 86 ALA A C 1
ATOM 646 O O . ALA A 1 86 ? 15.614 -2.707 -9.019 1.00 84.69 86 ALA A O 1
ATOM 647 N N . PRO A 1 87 ? 15.516 -4.954 -8.879 1.00 88.44 87 PRO A N 1
ATOM 648 C CA . PRO A 1 87 ? 14.159 -4.982 -8.344 1.00 88.44 87 PRO A CA 1
ATOM 649 C C . PRO A 1 87 ? 14.105 -4.436 -6.902 1.00 88.44 87 PRO A C 1
ATOM 651 O O . PRO A 1 87 ? 14.992 -4.729 -6.100 1.00 88.44 87 PRO A O 1
ATOM 654 N N . PRO A 1 88 ? 13.033 -3.718 -6.520 1.00 88.38 88 PRO A N 1
ATOM 655 C CA . PRO A 1 88 ? 12.974 -2.922 -5.292 1.00 88.38 88 PRO A CA 1
ATOM 656 C C . PRO A 1 88 ? 12.788 -3.731 -4.009 1.00 88.38 88 PRO A C 1
ATOM 658 O O . PRO A 1 88 ? 12.871 -3.159 -2.932 1.00 88.38 88 PRO A O 1
ATOM 661 N N . PHE A 1 89 ? 12.478 -5.026 -4.097 1.00 88.38 89 PHE A N 1
ATOM 662 C CA . PHE A 1 89 ? 12.255 -5.874 -2.922 1.00 88.38 89 PHE A CA 1
ATOM 663 C C . PHE A 1 89 ? 13.371 -6.882 -2.684 1.00 88.38 89 PHE A C 1
ATOM 665 O O . PHE A 1 89 ? 13.319 -7.596 -1.695 1.00 88.38 89 PHE A O 1
ATOM 672 N N . GLY A 1 90 ? 14.385 -6.935 -3.553 1.00 73.50 90 GLY A N 1
ATOM 673 C CA . GLY A 1 90 ? 15.446 -7.929 -3.450 1.00 73.50 90 GLY A CA 1
ATOM 674 C C . GLY A 1 90 ? 14.946 -9.368 -3.652 1.00 73.50 90 GLY A C 1
ATOM 675 O O . GLY A 1 90 ? 13.789 -9.724 -3.437 1.00 73.50 90 GLY A O 1
ATOM 676 N N . GLY A 1 91 ? 15.831 -10.243 -4.112 1.00 61.50 91 GLY A N 1
ATOM 677 C CA . GLY A 1 91 ? 15.465 -11.626 -4.414 1.00 61.50 91 GLY A CA 1
ATOM 678 C C . GLY A 1 91 ? 16.677 -12.529 -4.413 1.00 61.50 91 GLY A C 1
ATOM 679 O O . GLY A 1 91 ? 17.150 -12.901 -5.477 1.00 61.50 91 GLY A O 1
ATOM 680 N N . GLY A 1 92 ? 17.248 -12.800 -3.234 1.00 57.34 92 GLY A N 1
ATOM 681 C CA . GLY A 1 92 ? 18.427 -13.670 -3.070 1.00 57.34 92 GLY A CA 1
ATOM 682 C C . GLY A 1 92 ? 19.726 -13.181 -3.737 1.00 57.34 92 GLY A C 1
ATOM 683 O O . GLY A 1 92 ? 20.765 -13.801 -3.546 1.00 57.34 92 GLY A O 1
ATOM 684 N N . ILE A 1 93 ? 19.665 -12.084 -4.495 1.00 62.06 93 ILE A N 1
ATOM 685 C CA . ILE A 1 93 ? 20.766 -11.454 -5.238 1.00 62.06 93 ILE A CA 1
ATOM 686 C C . ILE A 1 93 ? 21.315 -10.194 -4.555 1.00 62.06 93 ILE A C 1
ATOM 688 O O . ILE A 1 93 ? 22.376 -9.714 -4.936 1.00 62.06 93 ILE A O 1
ATOM 692 N N . ASP A 1 94 ? 20.603 -9.662 -3.559 1.00 68.06 94 ASP A N 1
ATOM 693 C CA . ASP A 1 94 ? 21.019 -8.499 -2.773 1.00 68.06 94 ASP A CA 1
ATOM 694 C C . ASP A 1 94 ? 21.379 -8.954 -1.353 1.00 68.06 94 ASP A C 1
ATOM 696 O O . ASP A 1 94 ? 20.521 -9.451 -0.616 1.00 68.06 94 ASP A O 1
ATOM 700 N N . GLU A 1 95 ? 22.648 -8.788 -0.969 1.00 68.00 95 GLU A N 1
ATOM 701 C CA . GLU A 1 95 ? 23.157 -9.116 0.370 1.00 68.00 95 GLU A CA 1
ATOM 702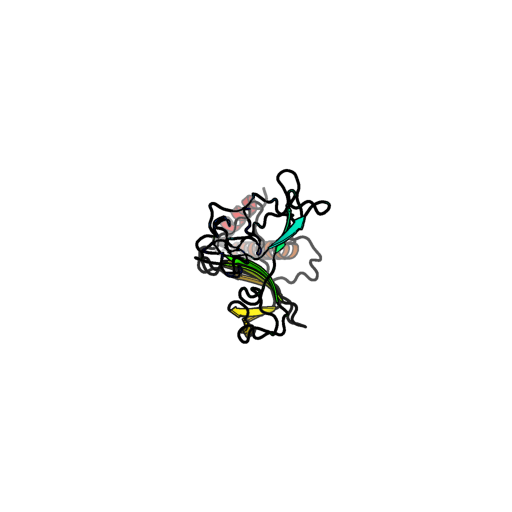 C C . GLU A 1 95 ? 22.402 -8.359 1.480 1.00 68.00 95 GLU A C 1
ATOM 704 O O . GLU A 1 95 ? 22.299 -8.843 2.612 1.00 68.00 95 GLU A O 1
ATOM 709 N N . ASN A 1 96 ? 21.815 -7.200 1.159 1.00 73.94 96 ASN A N 1
ATOM 710 C CA . ASN A 1 96 ? 21.101 -6.363 2.119 1.00 73.94 96 ASN A CA 1
ATOM 711 C C . ASN A 1 96 ? 19.658 -6.813 2.373 1.00 73.94 96 ASN A C 1
ATOM 713 O O . ASN A 1 96 ? 19.116 -6.507 3.437 1.00 73.94 96 ASN A O 1
ATOM 717 N N . ALA A 1 97 ? 19.053 -7.586 1.465 1.00 74.44 97 ALA A N 1
ATOM 718 C CA . ALA A 1 97 ? 17.650 -7.984 1.568 1.00 74.44 97 ALA A CA 1
ATOM 719 C C . ALA A 1 97 ? 17.372 -8.886 2.785 1.00 74.44 97 ALA A C 1
ATOM 721 O O . ALA A 1 97 ? 16.280 -8.880 3.340 1.00 74.44 97 ALA A O 1
ATOM 722 N N . ARG A 1 98 ? 18.357 -9.653 3.276 1.00 82.50 98 ARG A N 1
ATOM 723 C CA . ARG A 1 98 ? 18.200 -10.548 4.449 1.00 82.50 98 ARG A CA 1
ATOM 724 C C . ARG A 1 98 ? 16.953 -11.459 4.381 1.00 82.50 98 ARG A C 1
ATOM 726 O O . ARG A 1 98 ? 16.396 -11.833 5.414 1.00 82.50 98 ARG A O 1
ATOM 733 N N . HIS A 1 99 ? 16.506 -11.835 3.180 1.00 87.69 99 HIS A N 1
ATOM 734 C CA . HIS A 1 99 ? 15.404 -12.774 2.962 1.00 87.69 99 HIS A CA 1
ATOM 735 C C . HIS A 1 99 ? 15.539 -13.513 1.618 1.00 87.69 99 HIS A C 1
ATOM 737 O O . HIS A 1 99 ? 16.163 -13.000 0.686 1.00 87.69 99 HIS A O 1
ATOM 743 N N . PRO A 1 100 ? 14.925 -14.701 1.461 1.00 87.50 100 PRO A N 1
ATOM 744 C CA . PRO A 1 100 ? 15.102 -15.533 0.270 1.00 87.50 100 PRO A CA 1
ATOM 745 C C . PRO A 1 100 ? 14.106 -15.194 -0.859 1.00 87.50 100 PRO A C 1
ATOM 747 O O . PRO A 1 100 ? 13.581 -16.089 -1.505 1.00 87.50 100 PRO A O 1
ATOM 750 N N . GLY A 1 101 ? 13.809 -13.907 -1.084 1.00 90.06 101 GLY A N 1
ATOM 751 C CA . GLY A 1 101 ? 12.835 -13.477 -2.111 1.00 90.06 101 GLY A CA 1
ATOM 752 C C . GLY A 1 101 ? 11.349 -13.670 -1.759 1.0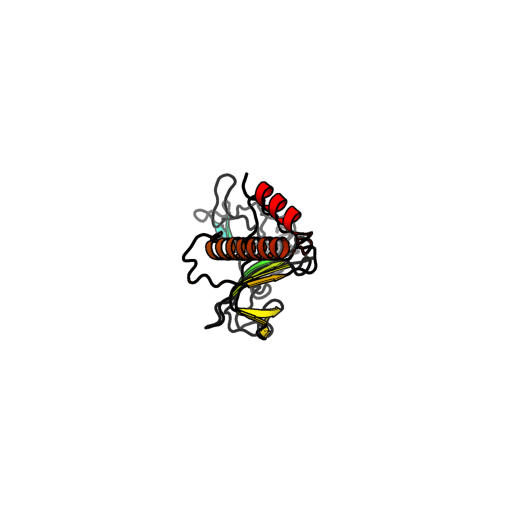0 90.06 101 GLY A C 1
ATOM 753 O O . GLY A 1 101 ? 10.537 -13.940 -2.631 1.00 90.06 101 GLY A O 1
ATOM 754 N N . VAL A 1 102 ? 10.993 -13.543 -0.480 1.00 92.38 102 VAL A N 1
ATOM 755 C CA . VAL A 1 102 ? 9.615 -13.657 0.049 1.00 92.38 102 VAL A CA 1
ATOM 756 C C . VAL A 1 102 ? 8.824 -12.344 0.034 1.00 92.38 102 VAL A C 1
ATOM 758 O O . VAL A 1 102 ? 7.673 -12.326 0.456 1.00 92.38 102 VAL A O 1
ATOM 761 N N . LEU A 1 103 ? 9.441 -11.242 -0.400 1.00 93.75 103 LEU A N 1
ATOM 762 C CA . LEU A 1 103 ? 8.814 -9.923 -0.435 1.00 93.75 103 LEU A CA 1
ATOM 763 C C . LEU A 1 103 ? 8.339 -9.597 -1.850 1.00 93.75 103 LEU A C 1
ATOM 765 O O . LEU A 1 103 ? 9.090 -9.744 -2.812 1.00 93.75 103 LEU A O 1
ATOM 769 N N . SER A 1 104 ? 7.103 -9.118 -1.957 1.00 94.38 104 SER A N 1
ATOM 770 C CA . SER A 1 104 ? 6.461 -8.719 -3.213 1.00 94.38 104 SER A CA 1
ATOM 771 C C . SER A 1 104 ? 5.641 -7.446 -3.015 1.00 94.38 104 SER A C 1
ATOM 773 O O . SER A 1 104 ? 5.218 -7.154 -1.900 1.00 94.38 104 SER A O 1
ATOM 775 N N . GLY A 1 105 ? 5.358 -6.695 -4.083 1.00 95.00 105 GLY A N 1
ATOM 776 C CA . GLY A 1 105 ? 4.430 -5.564 -4.004 1.00 95.00 105 GLY A CA 1
ATOM 777 C C . GLY A 1 105 ? 4.708 -4.439 -4.997 1.00 95.00 105 GLY A C 1
ATOM 778 O O . GLY A 1 105 ? 5.175 -4.675 -6.109 1.00 95.00 105 GLY A O 1
ATOM 779 N N . LEU A 1 106 ? 4.419 -3.207 -4.582 1.00 95.12 106 LEU A N 1
ATOM 780 C CA . LEU A 1 106 ? 4.630 -1.980 -5.344 1.00 95.12 106 LEU A CA 1
ATOM 781 C C . LEU A 1 106 ? 5.561 -1.041 -4.571 1.00 95.12 106 LEU A C 1
ATOM 783 O O . LEU A 1 106 ? 5.271 -0.679 -3.435 1.00 95.12 106 LEU A O 1
ATOM 787 N N . HIS A 1 107 ? 6.648 -0.606 -5.202 1.00 94.62 107 HIS A N 1
ATOM 788 C CA . HIS A 1 107 ? 7.527 0.440 -4.685 1.00 94.62 107 HIS A CA 1
ATOM 789 C C . HIS A 1 107 ? 7.562 1.582 -5.696 1.00 94.62 107 HIS A C 1
ATOM 791 O O . HIS A 1 107 ? 7.866 1.377 -6.870 1.00 94.62 107 HIS A O 1
ATOM 797 N N . THR A 1 108 ? 7.251 2.790 -5.245 1.00 95.00 108 THR A N 1
ATOM 798 C CA . THR A 1 108 ? 7.308 3.995 -6.073 1.00 95.00 108 THR A CA 1
ATOM 799 C C . THR A 1 108 ? 8.156 5.055 -5.396 1.00 95.00 108 THR A C 1
ATOM 801 O O . THR A 1 108 ? 8.268 5.092 -4.173 1.00 95.00 108 THR A O 1
ATOM 804 N N . GLN A 1 109 ? 8.729 5.942 -6.200 1.00 94.75 109 GLN A N 1
ATOM 805 C CA . GLN A 1 109 ? 9.518 7.071 -5.727 1.00 94.75 109 GLN A CA 1
ATOM 806 C C . GLN A 1 109 ? 8.803 8.381 -6.063 1.00 94.75 109 GLN A C 1
ATOM 808 O O . GLN A 1 109 ? 8.160 8.488 -7.111 1.00 94.75 109 GLN A O 1
ATOM 813 N N . ALA A 1 110 ? 8.942 9.404 -5.227 1.00 95.75 110 ALA A N 1
ATOM 814 C CA . ALA A 1 110 ? 8.549 10.764 -5.572 1.00 95.75 110 ALA A CA 1
ATOM 815 C C . ALA A 1 110 ? 9.225 11.202 -6.886 1.00 95.75 110 ALA A C 1
ATOM 817 O O . ALA A 1 110 ? 10.310 10.732 -7.231 1.00 95.75 110 ALA A O 1
ATOM 818 N N . HIS A 1 111 ? 8.568 12.065 -7.662 1.00 93.38 111 HIS A N 1
ATOM 819 C CA . HIS A 1 111 ? 9.085 12.480 -8.973 1.00 93.38 111 HIS A CA 1
ATOM 820 C C . HIS A 1 111 ? 10.402 13.270 -8.863 1.00 93.38 111 HIS A C 1
ATOM 822 O O . HIS A 1 111 ? 11.225 13.239 -9.771 1.00 93.38 111 HIS A O 1
ATOM 828 N N . ASP A 1 112 ? 10.607 13.961 -7.746 1.00 94.50 112 ASP A N 1
ATOM 829 C CA . ASP A 1 112 ? 11.839 14.674 -7.403 1.00 94.50 112 ASP A CA 1
ATOM 830 C C . ASP A 1 112 ? 12.869 13.794 -6.667 1.00 94.50 112 ASP A C 1
ATOM 832 O O . ASP A 1 112 ? 13.930 14.277 -6.283 1.00 94.50 112 ASP A O 1
ATOM 836 N N . GLY A 1 113 ? 12.559 12.513 -6.442 1.00 94.19 113 GLY A N 1
ATOM 837 C CA . GLY A 1 113 ? 13.417 11.579 -5.718 1.00 94.19 113 GLY A CA 1
ATOM 838 C C . GLY A 1 113 ? 13.403 11.722 -4.191 1.00 94.19 113 GLY A C 1
ATOM 839 O O . GLY A 1 113 ? 14.098 10.963 -3.522 1.00 94.19 113 GLY A O 1
ATOM 840 N N . SER A 1 114 ? 12.617 12.641 -3.622 1.00 95.81 114 SER A N 1
ATOM 841 C CA . SER A 1 114 ? 12.670 12.999 -2.191 1.00 95.81 114 SER A CA 1
ATOM 842 C C . SER A 1 114 ? 12.125 11.941 -1.224 1.00 95.81 114 SER A C 1
ATOM 844 O O . SER A 1 114 ? 12.337 12.036 -0.014 1.00 95.81 114 SER A O 1
ATOM 846 N N . GLY A 1 115 ? 11.418 10.930 -1.726 1.00 96.56 115 GLY A N 1
ATOM 847 C CA . GLY A 1 115 ? 10.778 9.927 -0.886 1.00 96.56 115 GLY A CA 1
ATOM 848 C C . GLY A 1 115 ? 10.233 8.742 -1.663 1.00 96.56 115 GLY A C 1
ATOM 849 O O . GLY A 1 115 ? 10.297 8.702 -2.893 1.00 96.56 115 GLY A O 1
ATOM 850 N N . THR A 1 116 ? 9.682 7.780 -0.932 1.00 96.69 116 THR A N 1
ATOM 851 C CA . THR A 1 116 ? 9.157 6.525 -1.468 1.00 96.69 116 THR A CA 1
ATOM 852 C C . THR A 1 116 ? 7.780 6.206 -0.899 1.00 96.69 116 THR A C 1
ATOM 854 O O . THR A 1 116 ? 7.393 6.675 0.174 1.00 96.69 116 THR A O 1
ATOM 857 N N . GLN A 1 117 ? 7.025 5.404 -1.642 1.00 96.88 117 GLN A N 1
ATOM 858 C CA . GLN A 1 117 ? 5.788 4.782 -1.187 1.00 96.88 117 GLN A CA 1
ATOM 859 C C . GLN A 1 117 ? 5.867 3.290 -1.480 1.00 96.88 117 GLN A C 1
ATOM 861 O O . GLN A 1 117 ? 6.284 2.895 -2.571 1.00 96.88 117 GLN A O 1
ATOM 866 N N . GLN A 1 118 ? 5.459 2.473 -0.517 1.00 96.31 118 GLN A N 1
ATOM 867 C CA . GLN A 1 118 ? 5.521 1.022 -0.607 1.00 96.31 118 GLN A CA 1
ATOM 868 C C . GLN A 1 118 ? 4.180 0.397 -0.236 1.00 96.31 118 GLN A C 1
ATOM 870 O O . GLN A 1 118 ? 3.630 0.666 0.829 1.00 96.31 118 GLN A O 1
ATOM 875 N N . TRP A 1 119 ? 3.698 -0.497 -1.091 1.00 97.31 119 TRP A N 1
ATOM 876 C CA . TRP A 1 119 ? 2.789 -1.568 -0.712 1.00 97.31 119 TRP A CA 1
ATOM 877 C C . TRP A 1 119 ? 3.562 -2.873 -0.781 1.00 97.31 119 TRP A C 1
ATOM 879 O O . TRP A 1 119 ? 4.169 -3.166 -1.805 1.00 97.31 119 TRP A O 1
ATOM 889 N N . LEU A 1 120 ? 3.569 -3.636 0.301 1.00 96.38 120 LEU A N 1
ATOM 890 C CA . LEU A 1 120 ? 4.391 -4.826 0.430 1.00 96.38 120 LEU A CA 1
ATOM 891 C C . LEU A 1 120 ? 3.589 -5.973 1.034 1.00 96.38 120 LEU A C 1
ATOM 893 O O . LEU A 1 120 ? 2.856 -5.786 2.004 1.00 96.38 120 LEU A O 1
ATOM 897 N N . MET A 1 121 ? 3.780 -7.156 0.467 1.00 97.38 121 MET A N 1
ATOM 898 C CA . MET A 1 121 ? 3.371 -8.458 0.974 1.00 97.38 121 MET A CA 1
ATOM 899 C C . MET A 1 121 ? 4.633 -9.247 1.324 1.00 97.38 121 MET A C 1
ATOM 901 O O . MET A 1 121 ? 5.600 -9.238 0.563 1.00 97.38 121 MET A O 1
ATOM 905 N N . ASP A 1 122 ? 4.630 -9.900 2.480 1.00 96.00 122 ASP A N 1
ATOM 906 C CA . ASP A 1 122 ? 5.701 -10.795 2.916 1.00 96.00 122 ASP A CA 1
ATOM 907 C C . ASP A 1 122 ? 5.110 -12.193 3.093 1.00 96.00 122 ASP A C 1
ATOM 909 O O . ASP A 1 122 ? 4.303 -12.424 3.997 1.00 96.00 122 ASP A O 1
ATOM 913 N N . ASP A 1 123 ? 5.528 -13.106 2.221 1.00 96.81 123 ASP A N 1
ATOM 914 C CA . ASP A 1 123 ? 5.072 -14.494 2.175 1.00 96.81 123 ASP A CA 1
ATOM 915 C C . ASP A 1 123 ? 5.980 -15.434 2.979 1.00 96.81 123 ASP A C 1
ATOM 917 O O . ASP A 1 123 ? 6.011 -16.648 2.758 1.00 96.81 123 ASP A O 1
ATOM 921 N N . THR A 1 124 ? 6.747 -14.898 3.935 1.00 95.81 124 THR A N 1
ATOM 922 C CA . THR A 1 124 ? 7.557 -15.736 4.819 1.00 95.81 124 THR A CA 1
ATOM 923 C C . THR A 1 124 ? 6.664 -16.734 5.565 1.00 95.81 124 THR A C 1
ATOM 925 O O . THR A 1 124 ? 5.722 -16.325 6.255 1.00 95.81 124 THR A O 1
ATOM 928 N N . PRO A 1 125 ? 6.972 -18.045 5.509 1.00 96.25 125 PRO A N 1
ATOM 929 C CA . PRO A 1 125 ? 6.182 -19.067 6.184 1.00 96.25 125 PRO A CA 1
ATOM 930 C C . PRO A 1 125 ? 5.982 -18.775 7.677 1.00 96.25 125 PRO A C 1
ATOM 932 O O . PRO A 1 125 ? 6.941 -18.556 8.416 1.00 96.25 125 PRO A O 1
ATOM 935 N N . GLY A 1 126 ? 4.721 -18.775 8.118 1.00 96.94 126 GLY A N 1
ATOM 936 C CA . GLY A 1 126 ? 4.339 -18.497 9.508 1.00 96.94 126 GLY A CA 1
ATOM 937 C C . GLY A 1 126 ? 4.478 -17.032 9.941 1.00 96.94 126 GLY A C 1
ATOM 938 O O . GLY A 1 126 ? 4.252 -16.733 11.107 1.00 96.94 126 GLY A O 1
ATOM 939 N N . GLN A 1 127 ? 4.845 -16.127 9.031 1.00 97.44 127 GLN A N 1
ATOM 940 C CA . GLN A 1 127 ? 5.120 -14.714 9.312 1.00 97.44 127 GLN A CA 1
ATOM 941 C C . GLN A 1 127 ? 4.468 -13.799 8.264 1.00 97.44 127 GLN A C 1
ATOM 943 O O . GLN A 1 127 ? 5.031 -12.768 7.897 1.00 97.44 127 GLN A O 1
ATOM 948 N N . LEU A 1 128 ? 3.284 -14.188 7.775 1.00 98.25 128 LEU A N 1
ATOM 949 C CA . LEU A 1 128 ? 2.558 -13.431 6.758 1.00 98.25 128 LEU A CA 1
ATOM 950 C C . LEU A 1 128 ? 2.251 -12.020 7.255 1.00 98.25 128 LEU A C 1
ATOM 952 O O . LEU A 1 128 ? 1.732 -11.828 8.363 1.00 98.25 128 LEU A O 1
ATOM 956 N N . ARG A 1 129 ? 2.548 -11.028 6.418 1.00 97.75 129 ARG A N 1
ATOM 957 C CA . ARG A 1 129 ? 2.232 -9.630 6.712 1.00 97.75 129 ARG A CA 1
ATOM 958 C C . ARG A 1 129 ? 1.985 -8.812 5.454 1.00 97.75 129 ARG A C 1
ATOM 960 O O . ARG A 1 129 ? 2.443 -9.140 4.362 1.00 97.75 129 ARG A O 1
ATOM 967 N N . THR A 1 130 ? 1.298 -7.692 5.637 1.00 98.38 130 THR A N 1
ATOM 968 C CA . THR A 1 130 ? 1.123 -6.656 4.615 1.00 98.38 130 THR A CA 1
ATOM 969 C C . THR A 1 130 ? 1.481 -5.297 5.199 1.00 98.38 130 THR A C 1
ATOM 971 O O . THR A 1 130 ? 1.211 -5.028 6.369 1.00 98.38 130 THR A O 1
ATOM 974 N N . ARG A 1 131 ? 2.097 -4.435 4.390 1.00 97.62 131 ARG A N 1
ATOM 975 C CA . ARG A 1 131 ? 2.524 -3.087 4.770 1.00 97.62 131 ARG A CA 1
ATOM 976 C C . ARG A 1 131 ? 2.145 -2.089 3.685 1.00 97.62 131 ARG A C 1
ATOM 978 O O . ARG A 1 131 ? 2.440 -2.308 2.516 1.00 97.62 131 ARG A O 1
ATOM 985 N N . LEU A 1 132 ? 1.528 -0.987 4.088 1.00 98.38 132 LEU A N 1
ATOM 986 C CA . LEU A 1 132 ? 1.394 0.240 3.310 1.00 98.38 132 LEU A CA 1
ATOM 987 C C . LEU A 1 132 ? 2.237 1.305 4.002 1.00 98.38 132 LEU A C 1
ATOM 989 O O . LEU A 1 132 ? 2.072 1.521 5.200 1.00 98.38 132 LEU A O 1
ATOM 993 N N . HIS A 1 133 ? 3.149 1.947 3.283 1.00 97.81 133 HIS A N 1
ATOM 994 C CA . HIS A 1 133 ? 4.084 2.916 3.849 1.00 97.81 133 HIS A CA 1
ATOM 995 C C . HIS A 1 133 ? 4.327 4.087 2.910 1.00 97.81 133 HIS A C 1
ATOM 997 O O . HIS A 1 133 ? 4.420 3.922 1.696 1.00 97.81 133 HIS A O 1
ATOM 1003 N N . SER A 1 134 ? 4.477 5.264 3.504 1.00 97.69 134 SER A N 1
ATOM 1004 C CA . SER A 1 134 ? 5.052 6.445 2.881 1.00 97.69 134 SER A CA 1
ATOM 1005 C C . SER A 1 134 ? 6.246 6.895 3.710 1.00 97.69 134 SER A C 1
ATOM 1007 O O . SER A 1 134 ? 6.136 7.050 4.931 1.00 97.69 134 SER A O 1
ATOM 1009 N N . SER A 1 135 ? 7.379 7.160 3.057 1.00 97.00 135 SER A N 1
ATOM 1010 C CA . SER A 1 135 ? 8.544 7.738 3.731 1.00 97.00 135 SER A CA 1
ATOM 1011 C C . SER A 1 135 ? 8.236 9.124 4.306 1.00 97.00 135 SER A C 1
ATOM 1013 O O . SER A 1 135 ? 8.882 9.558 5.261 1.00 97.00 135 SER A O 1
ATOM 1015 N N . LEU A 1 136 ? 7.225 9.815 3.765 1.00 97.38 136 LEU A N 1
ATOM 1016 C CA . LEU A 1 136 ? 6.752 11.080 4.306 1.00 97.38 136 LEU A CA 1
ATOM 1017 C C . LEU A 1 136 ? 6.138 10.863 5.696 1.00 97.38 136 LEU A C 1
ATOM 1019 O O . LEU A 1 136 ? 5.116 10.188 5.858 1.00 97.38 136 LEU A O 1
ATOM 1023 N N . ALA A 1 137 ? 6.784 11.467 6.695 1.00 97.56 137 ALA A N 1
ATOM 1024 C CA . ALA A 1 137 ? 6.450 11.331 8.111 1.00 97.56 137 ALA A CA 1
ATOM 1025 C C . ALA A 1 137 ? 6.432 9.875 8.622 1.00 97.56 137 ALA A C 1
ATOM 1027 O O . ALA A 1 137 ? 5.757 9.594 9.608 1.00 97.56 137 ALA A O 1
ATOM 1028 N N . ASP A 1 138 ? 7.147 8.955 7.959 1.00 97.12 138 ASP A N 1
ATOM 1029 C CA . ASP A 1 138 ? 7.168 7.521 8.294 1.00 97.12 138 ASP A CA 1
ATOM 1030 C C . ASP A 1 138 ? 5.760 6.947 8.559 1.00 97.12 138 ASP A C 1
ATOM 1032 O O . ASP A 1 138 ? 5.494 6.285 9.564 1.00 97.12 138 ASP A O 1
ATOM 1036 N N . SER A 1 139 ? 4.819 7.276 7.672 1.00 98.31 139 SER A N 1
ATOM 1037 C CA . SER A 1 139 ? 3.409 6.926 7.844 1.00 98.31 139 SER A CA 1
ATOM 1038 C C . SER A 1 139 ? 3.160 5.511 7.337 1.00 98.31 139 SER A C 1
ATOM 1040 O O . SER A 1 139 ? 3.425 5.224 6.169 1.00 98.31 139 SER A O 1
ATOM 1042 N N . ARG A 1 140 ? 2.649 4.620 8.193 1.00 97.50 140 ARG A N 1
ATOM 1043 C CA . ARG A 1 140 ? 2.441 3.202 7.876 1.00 97.50 140 ARG A CA 1
ATOM 1044 C C . ARG A 1 140 ? 1.138 2.625 8.414 1.00 97.50 140 ARG A C 1
ATOM 1046 O O . ARG A 1 140 ? 0.726 2.950 9.524 1.00 97.50 140 ARG A O 1
ATOM 1053 N N . LEU A 1 141 ? 0.570 1.705 7.638 1.00 98.50 141 LEU A N 1
ATOM 1054 C CA . LEU A 1 141 ? -0.436 0.732 8.053 1.00 98.50 141 LEU A CA 1
ATOM 1055 C C . LEU A 1 141 ? 0.134 -0.670 7.827 1.00 98.50 141 LEU A C 1
ATOM 1057 O O . LEU A 1 141 ? 0.483 -1.029 6.703 1.00 98.50 141 LEU A O 1
ATOM 1061 N N . GLU A 1 142 ? 0.229 -1.459 8.887 1.00 98.38 142 GLU A N 1
ATOM 1062 C CA . GLU A 1 142 ? 0.794 -2.806 8.856 1.00 98.38 142 GLU A CA 1
ATOM 1063 C C . GLU A 1 142 ? -0.194 -3.818 9.441 1.00 98.38 142 GLU A C 1
ATOM 1065 O O . GLU A 1 142 ? -0.899 -3.511 10.399 1.00 98.38 142 GLU A O 1
ATOM 1070 N N . LEU A 1 143 ? -0.251 -5.015 8.854 1.00 98.62 143 LEU A N 1
ATOM 1071 C CA . LEU A 1 143 ? -1.159 -6.107 9.219 1.00 98.62 143 LEU A CA 1
ATOM 1072 C C . LEU A 1 143 ? -0.382 -7.427 9.299 1.00 98.62 143 LEU A C 1
ATOM 1074 O O . LEU A 1 143 ? 0.502 -7.664 8.475 1.00 98.62 143 LEU A O 1
ATOM 1078 N N . GLY A 1 144 ? -0.746 -8.303 10.235 1.00 98.50 144 GLY A N 1
ATOM 1079 C CA . GLY A 1 144 ? -0.157 -9.633 10.407 1.00 98.50 144 GLY A CA 1
ATOM 1080 C C . GLY A 1 144 ? 1.067 -9.631 11.326 1.00 98.50 144 GLY A C 1
ATOM 1081 O O . GLY A 1 144 ? 1.011 -9.103 12.437 1.00 98.50 144 GLY A O 1
ATOM 1082 N N . TYR A 1 145 ? 2.158 -10.252 10.874 1.00 98.31 145 TYR A N 1
ATOM 1083 C CA . TYR A 1 145 ? 3.414 -10.385 11.619 1.00 98.31 145 TYR A CA 1
ATOM 1084 C C . TYR A 1 145 ? 4.253 -9.097 11.534 1.00 98.31 145 TYR A C 1
ATOM 1086 O O . TYR A 1 145 ? 4.896 -8.811 10.525 1.00 98.31 145 TYR A O 1
ATOM 1094 N N . LEU A 1 146 ? 4.231 -8.270 12.578 1.00 97.94 146 LEU A N 1
ATOM 1095 C CA . LEU A 1 146 ? 4.863 -6.950 12.575 1.00 97.94 146 LEU A CA 1
ATOM 1096 C C . LEU A 1 146 ? 6.352 -7.081 12.900 1.00 97.94 146 LEU A C 1
ATOM 1098 O O . LEU A 1 146 ? 6.711 -7.536 13.981 1.00 97.94 146 LEU A O 1
ATOM 1102 N N . ILE A 1 147 ? 7.235 -6.636 12.008 1.00 96.50 147 ILE A N 1
ATOM 1103 C CA . ILE A 1 147 ? 8.693 -6.683 12.211 1.00 96.50 147 ILE A CA 1
ATOM 1104 C C . ILE A 1 147 ? 9.315 -5.303 12.017 1.00 96.50 147 ILE A C 1
ATOM 1106 O O . ILE A 1 147 ? 8.760 -4.442 11.331 1.00 96.50 147 ILE A O 1
ATOM 1110 N N . VAL A 1 148 ? 10.505 -5.096 12.580 1.00 95.25 148 VAL A N 1
ATOM 1111 C CA . VAL A 1 148 ? 11.385 -4.007 12.143 1.00 95.25 148 VAL A CA 1
ATOM 1112 C C . VAL A 1 148 ? 11.676 -4.217 10.657 1.00 95.25 148 VAL A C 1
ATOM 1114 O O . VAL A 1 148 ? 12.100 -5.299 10.257 1.00 95.25 148 VAL A O 1
ATOM 1117 N N . HIS A 1 149 ? 11.428 -3.196 9.846 1.00 92.69 149 HIS A N 1
ATOM 1118 C CA . HIS A 1 149 ? 11.575 -3.256 8.398 1.00 92.69 149 HIS A CA 1
ATOM 1119 C C . HIS A 1 149 ? 12.422 -2.076 7.931 1.00 92.69 149 HIS A C 1
ATOM 1121 O O . HIS A 1 149 ? 12.169 -0.939 8.336 1.00 92.69 149 HIS A O 1
ATOM 1127 N N . GLN A 1 150 ? 13.445 -2.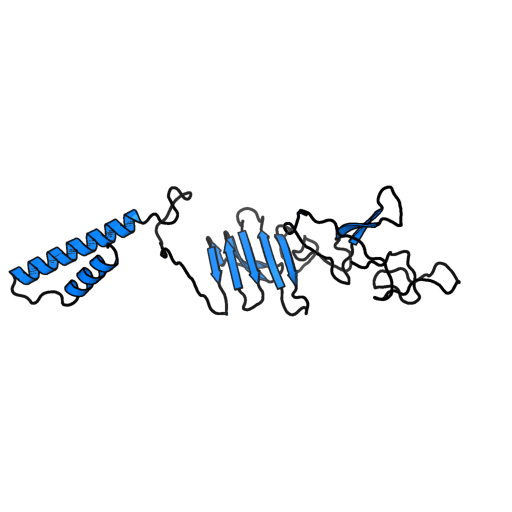356 7.129 1.00 88.31 150 GLN A N 1
ATOM 1128 C CA . GLN A 1 150 ? 14.380 -1.357 6.613 1.00 88.31 150 GLN A CA 1
ATOM 1129 C C . GLN A 1 150 ? 14.587 -1.615 5.126 1.00 88.31 150 GLN A C 1
ATOM 1131 O O . GLN A 1 150 ? 15.380 -2.474 4.757 1.00 88.31 150 GLN A O 1
ATOM 1136 N N . ASP A 1 151 ? 13.858 -0.869 4.301 1.00 83.31 151 ASP A N 1
ATOM 1137 C CA . ASP A 1 151 ? 13.844 -1.008 2.843 1.00 83.31 151 ASP A CA 1
ATOM 1138 C C . ASP A 1 151 ? 13.455 -2.420 2.372 1.00 83.31 151 ASP A C 1
ATOM 1140 O O . ASP A 1 151 ? 12.269 -2.735 2.325 1.00 83.31 151 ASP A O 1
ATOM 1144 N N . THR A 1 152 ? 14.421 -3.291 2.086 1.00 84.81 152 THR A N 1
AT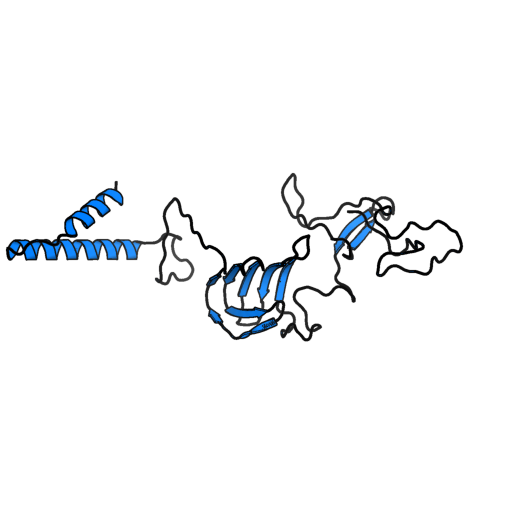OM 1145 C CA . THR A 1 152 ? 14.192 -4.706 1.747 1.00 84.81 152 THR A CA 1
ATOM 1146 C C . THR A 1 152 ? 14.454 -5.644 2.927 1.00 84.81 152 THR A C 1
ATOM 1148 O O . THR A 1 152 ? 13.993 -6.780 2.940 1.00 84.81 152 THR A O 1
ATOM 1151 N N . ALA A 1 153 ? 15.135 -5.179 3.976 1.00 89.12 153 ALA A N 1
ATOM 1152 C CA . ALA A 1 153 ? 15.582 -6.018 5.077 1.00 89.12 153 ALA A CA 1
ATOM 1153 C C . ALA A 1 153 ? 14.461 -6.383 6.061 1.00 89.12 153 ALA A C 1
ATOM 1155 O O . ALA A 1 153 ? 13.746 -5.528 6.602 1.00 89.12 153 ALA A O 1
ATOM 1156 N N . ARG A 1 154 ? 14.390 -7.680 6.384 1.00 92.06 154 ARG A N 1
ATOM 1157 C CA . ARG A 1 154 ? 13.562 -8.227 7.468 1.00 92.06 154 ARG A CA 1
ATOM 1158 C C . ARG A 1 154 ? 14.329 -8.194 8.796 1.00 92.06 154 ARG A C 1
ATOM 1160 O O . ARG A 1 154 ? 15.451 -8.692 8.886 1.00 92.06 154 ARG A O 1
ATOM 1167 N N . GLY A 1 155 ? 13.732 -7.590 9.822 1.00 93.50 155 GLY A N 1
ATOM 1168 C CA . GLY A 1 155 ? 14.307 -7.438 11.160 1.00 93.50 155 GLY A CA 1
ATOM 1169 C C . GLY A 1 155 ? 13.560 -8.208 12.252 1.00 93.50 155 GLY A C 1
ATOM 1170 O O . GLY A 1 155 ? 12.839 -9.167 11.990 1.00 93.50 155 GLY A O 1
ATOM 1171 N N . ALA A 1 156 ? 13.759 -7.788 13.505 1.00 95.56 156 ALA A N 1
ATOM 1172 C CA . ALA A 1 156 ? 13.179 -8.441 14.678 1.00 95.56 156 ALA A CA 1
ATOM 1173 C C . ALA A 1 156 ? 11.654 -8.253 14.778 1.00 95.56 156 ALA A C 1
ATOM 1175 O O . ALA A 1 156 ? 11.120 -7.226 14.354 1.00 95.56 156 ALA A O 1
ATOM 1176 N N . LEU A 1 157 ? 10.978 -9.224 15.400 1.00 97.50 157 LEU A N 1
ATOM 1177 C CA . LEU A 1 157 ? 9.554 -9.161 15.740 1.00 97.50 157 LEU A CA 1
ATOM 1178 C C . LEU A 1 157 ? 9.254 -7.952 16.636 1.00 97.50 157 LEU A C 1
ATOM 1180 O O . LEU A 1 157 ? 9.934 -7.716 17.634 1.00 97.50 157 LEU A O 1
ATOM 1184 N N . ARG A 1 158 ? 8.202 -7.216 16.279 1.00 97.56 158 ARG A N 1
ATOM 1185 C CA . ARG A 1 158 ? 7.605 -6.124 17.058 1.00 97.56 158 ARG A CA 1
ATOM 1186 C C . ARG A 1 158 ? 6.257 -6.506 17.668 1.00 97.56 158 ARG A C 1
ATOM 1188 O O . ARG A 1 158 ? 5.909 -5.966 18.711 1.00 97.56 158 ARG A O 1
ATOM 1195 N N . GLY A 1 159 ? 5.515 -7.414 17.037 1.00 97.38 159 GLY A N 1
ATOM 1196 C CA . GLY A 1 159 ? 4.226 -7.898 17.529 1.00 97.38 159 GLY A CA 1
ATOM 1197 C C . GLY A 1 159 ? 3.398 -8.584 16.445 1.00 97.38 159 GLY A C 1
ATOM 1198 O O . GLY A 1 159 ? 3.873 -8.811 15.335 1.00 97.38 159 GLY A O 1
ATOM 1199 N N . GLU A 1 160 ? 2.146 -8.884 16.767 1.00 97.88 160 GLU A N 1
ATOM 1200 C CA . GLU A 1 160 ? 1.170 -9.486 15.856 1.00 97.88 160 GLU A CA 1
ATOM 1201 C C . GLU A 1 160 ? -0.142 -8.698 15.922 1.00 97.88 160 GLU A C 1
ATOM 1203 O O . GLU A 1 160 ? -0.528 -8.224 16.991 1.00 97.88 160 GLU A O 1
ATOM 1208 N N . GLY A 1 161 ? -0.828 -8.550 14.787 1.00 97.69 161 GLY A N 1
ATOM 1209 C CA . GLY A 1 161 ? -2.108 -7.841 14.705 1.00 97.69 161 GLY A CA 1
ATOM 1210 C C . GLY A 1 161 ? -2.088 -6.755 13.637 1.00 97.69 161 GLY A C 1
ATOM 1211 O O . GLY A 1 161 ? -1.861 -7.053 12.466 1.00 97.69 161 GLY A O 1
ATOM 1212 N N . PHE A 1 162 ? -2.344 -5.504 14.024 1.00 97.94 162 PHE A N 1
ATOM 1213 C CA . PHE A 1 162 ? -2.241 -4.351 13.132 1.00 97.94 162 PHE A CA 1
ATOM 1214 C C . PHE A 1 162 ? -1.546 -3.171 13.818 1.00 97.94 162 PHE A C 1
ATOM 1216 O O . PHE A 1 162 ? -1.659 -2.999 15.029 1.00 97.94 162 PHE A O 1
ATOM 1223 N N . GLU A 1 163 ? -0.856 -2.339 13.042 1.00 98.06 163 GLU A N 1
ATOM 1224 C CA . GLU A 1 163 ? -0.285 -1.071 13.504 1.00 98.06 163 GLU A CA 1
ATOM 1225 C C . GLU A 1 163 ? -0.623 0.038 12.505 1.00 98.06 163 GLU A C 1
ATOM 1227 O O . GLU A 1 163 ? -0.367 -0.099 11.311 1.00 98.06 163 GLU A O 1
ATOM 1232 N N . LEU A 1 164 ? -1.157 1.154 13.008 1.00 98.12 164 LEU A N 1
ATOM 1233 C CA . LEU A 1 164 ? -1.202 2.432 12.303 1.00 98.12 164 LEU A CA 1
ATOM 1234 C C . LEU A 1 164 ? -0.253 3.390 13.028 1.00 98.12 164 LEU A C 1
ATOM 1236 O O . LEU A 1 164 ? -0.455 3.677 14.207 1.00 98.12 164 LEU A O 1
ATOM 1240 N N . ALA A 1 165 ? 0.782 3.871 12.343 1.00 97.75 165 ALA A N 1
ATOM 1241 C CA . ALA A 1 165 ? 1.788 4.749 12.936 1.00 97.75 165 ALA A CA 1
ATOM 1242 C C . ALA A 1 165 ? 2.196 5.867 11.973 1.00 97.75 165 ALA A C 1
ATOM 1244 O O . ALA A 1 165 ? 2.228 5.677 10.761 1.00 97.75 165 ALA A O 1
ATOM 1245 N N . THR A 1 166 ? 2.514 7.037 12.521 1.00 98.50 166 THR A N 1
ATOM 1246 C CA . THR A 1 166 ? 3.058 8.185 11.788 1.00 98.50 166 THR A CA 1
ATOM 1247 C C . THR A 1 166 ? 3.833 9.082 12.754 1.00 98.50 166 THR A C 1
ATOM 1249 O O . THR A 1 166 ? 3.516 9.138 13.942 1.00 98.50 166 THR A O 1
ATOM 1252 N N . GLN A 1 167 ? 4.848 9.783 12.254 1.00 98.38 167 GLN A N 1
ATOM 1253 C CA . GLN A 1 167 ? 5.526 10.881 12.954 1.00 98.38 167 GLN A CA 1
ATOM 1254 C C . GLN A 1 167 ? 4.813 12.229 12.737 1.00 98.38 167 GLN A C 1
ATOM 1256 O O . GLN A 1 167 ? 5.196 13.237 13.327 1.00 98.38 167 GLN A O 1
ATOM 1261 N N . GLY A 1 168 ? 3.799 12.261 11.867 1.00 98.25 168 GLY A N 1
ATOM 1262 C CA . GLY A 1 168 ? 2.945 13.417 11.623 1.00 98.25 168 GLY A CA 1
ATOM 1263 C C . GLY A 1 168 ? 1.692 13.426 12.500 1.00 98.25 168 GLY A C 1
ATOM 1264 O O . GLY A 1 168 ? 1.600 12.746 13.521 1.00 98.25 168 GLY A O 1
ATOM 1265 N N . TRP A 1 169 ? 0.694 14.205 12.086 1.00 98.06 169 TRP A N 1
ATOM 1266 C CA . TRP A 1 169 ? -0.603 14.256 12.759 1.00 98.06 169 TRP A CA 1
ATOM 1267 C C . TRP A 1 169 ? -1.464 13.038 12.412 1.00 98.06 169 TRP A C 1
ATOM 1269 O O . TRP A 1 169 ? -1.629 12.703 11.241 1.00 98.06 169 TRP A O 1
ATOM 1279 N N . GLY A 1 170 ? -2.078 12.430 13.428 1.00 97.38 170 GLY A N 1
ATOM 1280 C CA . GLY A 1 170 ? -3.174 11.477 13.264 1.00 97.38 170 GLY A CA 1
ATOM 1281 C C . GLY A 1 170 ? -4.521 12.171 13.459 1.00 97.38 170 GLY A C 1
ATOM 1282 O O . GLY A 1 170 ? -4.702 12.902 14.430 1.00 97.38 170 GLY A O 1
ATOM 1283 N N . ASN A 1 171 ? -5.469 11.948 12.550 1.00 97.19 171 ASN A N 1
ATOM 1284 C CA . ASN A 1 171 ? -6.832 12.457 12.676 1.00 97.19 171 ASN A CA 1
ATOM 1285 C C . ASN A 1 171 ? -7.831 11.404 12.182 1.00 97.19 171 ASN A C 1
ATOM 1287 O O . ASN A 1 171 ? -7.674 10.889 11.076 1.00 97.19 171 ASN A O 1
ATOM 1291 N N . ALA A 1 172 ? -8.843 11.091 12.991 1.00 96.31 172 ALA A N 1
ATOM 1292 C CA . ALA A 1 172 ? -9.875 10.108 12.674 1.00 96.31 172 ALA A CA 1
ATOM 1293 C C . ALA A 1 172 ? -11.246 10.791 12.651 1.00 96.31 172 ALA A C 1
ATOM 1295 O O . ALA A 1 172 ? -11.669 11.379 13.645 1.00 96.31 172 ALA A O 1
ATOM 1296 N N . HIS A 1 173 ? -11.939 10.695 11.516 1.00 96.56 173 HIS A N 1
ATOM 1297 C CA . HIS A 1 173 ? -13.279 11.251 11.319 1.00 96.56 173 HIS A CA 1
ATOM 1298 C C . HIS A 1 173 ? -14.276 10.119 11.113 1.00 96.56 173 HIS A C 1
ATOM 1300 O O . HIS A 1 173 ? -14.109 9.318 10.196 1.00 96.56 173 HIS A O 1
ATOM 1306 N N . ALA A 1 174 ? -15.318 10.072 11.942 1.00 96.25 174 ALA A N 1
ATOM 1307 C CA . ALA A 1 174 ? -16.375 9.072 11.849 1.00 96.25 174 ALA A CA 1
ATOM 1308 C C . ALA A 1 174 ? -17.740 9.728 12.105 1.00 96.25 174 ALA A C 1
ATOM 1310 O O . ALA A 1 174 ? -18.171 9.873 13.247 1.00 96.25 174 ALA A O 1
ATOM 1311 N N . GLY A 1 175 ? -18.401 10.170 11.029 1.00 95.62 175 GLY A N 1
ATOM 1312 C CA . GLY A 1 175 ? -19.652 10.938 11.109 1.00 95.62 175 GLY A CA 1
ATOM 1313 C C . GLY A 1 175 ? -20.840 10.163 11.688 1.00 95.62 175 GLY A C 1
ATOM 1314 O O . GLY A 1 175 ? -21.741 10.773 12.249 1.00 95.62 175 GLY A O 1
ATOM 1315 N N . GLU A 1 176 ? -20.814 8.832 11.598 1.00 91.56 176 GLU A N 1
ATOM 1316 C CA . GLU A 1 176 ? -21.843 7.939 12.156 1.00 91.56 176 GLU A CA 1
ATOM 1317 C C . GLU A 1 176 ? -21.449 7.349 13.526 1.00 91.56 176 GLU A C 1
ATOM 1319 O O . GLU A 1 176 ? -22.214 6.600 14.128 1.00 91.56 176 GLU A O 1
ATOM 1324 N N . GLY A 1 177 ? -20.268 7.709 14.046 1.00 90.75 177 GLY A N 1
ATOM 1325 C CA . GLY A 1 177 ? -19.733 7.231 15.322 1.00 90.75 177 GLY A CA 1
ATOM 1326 C C . GLY A 1 177 ? -18.487 6.352 15.185 1.00 90.75 177 GLY A C 1
ATOM 1327 O O . GLY A 1 177 ? -18.160 5.853 14.112 1.00 90.75 177 GLY A O 1
ATOM 1328 N N . LEU A 1 178 ? -17.773 6.173 16.300 1.00 93.94 178 LEU A N 1
ATOM 1329 C CA . LEU A 1 178 ? -16.536 5.393 16.387 1.00 93.94 178 LEU A CA 1
ATOM 1330 C C . LEU A 1 178 ? -16.658 4.340 17.495 1.00 93.94 178 LEU A C 1
ATOM 1332 O O . LEU A 1 178 ? -16.907 4.686 18.649 1.00 93.94 178 LEU A O 1
ATOM 1336 N N . LEU A 1 179 ? -16.423 3.070 17.157 1.00 92.06 179 LEU A N 1
ATOM 1337 C CA . LEU A 1 179 ? -16.281 1.983 18.125 1.00 92.06 179 LEU A CA 1
ATOM 1338 C C . LEU A 1 179 ? -14.806 1.589 18.252 1.00 92.06 179 LEU A C 1
ATOM 1340 O O . LEU A 1 179 ? -14.210 1.067 17.314 1.00 92.06 179 LEU A O 1
ATOM 1344 N N . LEU A 1 180 ? -14.232 1.807 19.436 1.00 92.81 180 LEU A N 1
ATOM 1345 C CA . LEU A 1 180 ? -12.928 1.272 19.822 1.00 92.81 180 LEU A CA 1
ATOM 1346 C C . LEU A 1 180 ? -13.159 0.179 20.863 1.00 92.81 180 LEU A C 1
ATOM 1348 O O . LEU A 1 180 ? -13.661 0.453 21.952 1.00 92.81 180 LEU A O 1
ATOM 1352 N N . SER A 1 181 ? -12.824 -1.062 20.519 1.00 91.12 181 SER A N 1
ATOM 1353 C CA . SER A 1 181 ? -13.089 -2.227 21.362 1.00 91.12 181 SER A CA 1
ATOM 1354 C C . SER A 1 181 ? -11.844 -3.094 21.502 1.00 91.12 181 SER A C 1
ATOM 1356 O O . SER A 1 181 ? -11.130 -3.331 20.532 1.00 91.12 181 SER A O 1
ATOM 1358 N N . ALA A 1 182 ? -11.620 -3.594 22.716 1.00 92.00 182 ALA A N 1
ATOM 1359 C CA . ALA A 1 182 ? -10.647 -4.645 23.015 1.00 92.00 182 ALA A CA 1
ATOM 1360 C C . ALA A 1 182 ? -11.322 -6.022 23.194 1.00 92.00 182 ALA A C 1
ATOM 1362 O O . ALA A 1 182 ? -10.697 -6.967 23.670 1.00 92.00 182 ALA A O 1
ATOM 1363 N N . SER A 1 183 ? -12.613 -6.134 22.858 1.00 89.75 183 SER A N 1
ATOM 1364 C CA . SER A 1 183 ? -13.339 -7.406 22.905 1.00 89.75 183 SER A CA 1
ATOM 1365 C C . SER A 1 183 ? -13.011 -8.236 21.669 1.00 89.75 183 SER A C 1
ATOM 1367 O O . SER A 1 183 ? -13.055 -7.727 20.550 1.00 89.75 183 SER A O 1
ATOM 1369 N N . LEU A 1 184 ? -12.714 -9.520 21.865 1.00 90.69 184 LEU A N 1
ATOM 1370 C CA . LEU A 1 184 ? -12.462 -10.439 20.761 1.00 90.69 184 LEU A CA 1
ATOM 1371 C C . LEU A 1 184 ? -13.742 -10.673 19.946 1.00 90.69 184 LEU A C 1
ATOM 1373 O O . LEU A 1 184 ? -14.779 -11.033 20.501 1.00 90.69 184 LEU A O 1
ATOM 1377 N N . GLN A 1 185 ? -13.632 -10.543 18.625 1.00 89.38 185 GLN A N 1
ATOM 1378 C CA . GLN A 1 185 ? -14.659 -10.940 17.667 1.00 89.38 185 GLN A CA 1
ATOM 1379 C C . GLN A 1 185 ? -14.074 -11.981 16.710 1.00 89.38 185 GLN A C 1
ATOM 1381 O O . GLN A 1 185 ? -13.427 -11.657 15.712 1.00 89.38 185 GLN A O 1
ATOM 1386 N N . GLU A 1 186 ? -14.274 -13.257 17.030 1.00 92.81 186 GLU A N 1
ATOM 1387 C CA . GLU A 1 186 ? -13.726 -14.342 16.219 1.00 92.81 186 GLU A CA 1
ATOM 1388 C C . GLU A 1 186 ? -14.321 -14.337 14.808 1.00 92.81 186 GLU A C 1
ATOM 1390 O O . GLU A 1 186 ? -15.534 -14.237 14.628 1.00 92.81 186 GLU A O 1
ATOM 1395 N N . ARG A 1 187 ? -13.450 -14.465 13.796 1.00 93.19 187 ARG A N 1
ATOM 1396 C CA . ARG A 1 187 ? -13.819 -14.624 12.376 1.00 93.19 187 ARG A CA 1
ATOM 1397 C C . ARG A 1 187 ? -14.786 -13.557 11.845 1.00 93.19 187 ARG A C 1
ATOM 1399 O O . ARG A 1 187 ? -15.560 -13.853 10.940 1.00 93.19 187 ARG A O 1
ATOM 1406 N N . ALA A 1 188 ? -14.755 -12.346 12.412 1.00 91.62 188 ALA A N 1
ATOM 1407 C CA . ALA A 1 188 ? -15.701 -11.281 12.076 1.00 91.62 188 ALA A CA 1
ATOM 1408 C C . ALA A 1 188 ? -17.170 -11.761 12.119 1.00 91.62 188 ALA A C 1
ATOM 1410 O O . ALA A 1 188 ? -17.969 -11.432 11.249 1.00 91.62 188 ALA A O 1
ATOM 1411 N N . ALA A 1 189 ? -17.534 -12.567 13.127 1.00 92.81 189 ALA A N 1
ATOM 1412 C CA . ALA A 1 189 ? -18.837 -13.240 13.220 1.00 92.81 189 ALA A CA 1
ATOM 1413 C C . ALA A 1 189 ? -20.061 -12.310 13.392 1.00 92.81 189 ALA A C 1
ATOM 1415 O O . ALA A 1 189 ? -21.179 -12.795 13.548 1.00 92.81 189 ALA A O 1
ATOM 1416 N N . SER A 1 190 ? -19.871 -10.990 13.390 1.00 93.00 190 SER A N 1
ATOM 1417 C CA . SER A 1 190 ? -20.927 -9.990 13.587 1.00 93.00 190 SER A CA 1
ATOM 1418 C C . SER A 1 190 ? -20.601 -8.729 12.782 1.00 93.00 190 SER A C 1
ATOM 1420 O O . SER A 1 190 ? -19.597 -8.676 12.069 1.00 93.00 190 SER A O 1
ATOM 1422 N N . THR A 1 191 ? -21.444 -7.707 12.867 1.00 92.56 191 THR A N 1
ATOM 1423 C CA . THR A 1 191 ? -21.230 -6.448 12.146 1.00 92.56 191 THR A CA 1
ATOM 1424 C C . THR A 1 191 ? -20.060 -5.653 12.736 1.00 92.56 191 THR A C 1
ATOM 1426 O O . THR A 1 191 ? -19.659 -5.853 13.881 1.00 92.56 191 THR A O 1
ATOM 1429 N N . VAL A 1 192 ? -19.521 -4.712 11.954 1.00 92.06 192 VAL A N 1
ATOM 1430 C CA . VAL A 1 192 ? -18.401 -3.841 12.365 1.00 92.06 192 VAL A CA 1
ATOM 1431 C C . VAL A 1 192 ? -18.729 -2.915 13.548 1.00 92.06 192 VAL A C 1
ATOM 1433 O O . VAL A 1 192 ? -17.818 -2.396 14.182 1.00 92.06 192 VAL A O 1
ATOM 1436 N N . MET A 1 193 ? -20.016 -2.718 13.853 1.00 92.69 193 MET A N 1
ATOM 1437 C CA . MET A 1 193 ? -20.516 -1.880 14.951 1.00 92.69 193 MET A CA 1
ATOM 1438 C C . MET A 1 193 ? -21.265 -2.695 16.018 1.00 92.69 193 MET A C 1
ATOM 1440 O O . MET A 1 193 ? -22.068 -2.130 16.761 1.00 92.69 193 MET A O 1
ATOM 1444 N N . ASP A 1 194 ? -21.034 -4.012 16.107 1.00 91.12 194 ASP A N 1
ATOM 1445 C CA . ASP A 1 194 ? -21.611 -4.819 17.184 1.00 91.12 194 ASP A CA 1
ATOM 1446 C C . ASP A 1 194 ? -21.131 -4.314 18.550 1.00 91.12 194 ASP A C 1
ATOM 1448 O O . ASP A 1 194 ? -19.970 -4.447 18.939 1.00 91.12 194 ASP A O 1
ATOM 1452 N N . ASN A 1 195 ? -22.059 -3.699 19.274 1.00 89.56 195 ASN A N 1
ATOM 1453 C CA . ASN A 1 195 ? -21.819 -3.050 20.550 1.00 89.56 195 ASN A CA 1
ATOM 1454 C C . ASN A 1 195 ? -22.762 -3.571 21.641 1.00 89.56 195 ASN A C 1
ATOM 1456 O O . ASN A 1 195 ? -22.906 -2.925 22.678 1.00 89.56 195 ASN A O 1
ATOM 1460 N N . ALA A 1 196 ? -23.400 -4.731 21.444 1.00 87.56 196 ALA A N 1
ATOM 1461 C CA . ALA A 1 196 ? -24.397 -5.244 22.383 1.00 87.56 196 ALA A CA 1
ATOM 1462 C C . ALA A 1 196 ? -23.829 -5.403 23.806 1.00 87.56 196 ALA A C 1
ATOM 1464 O O . ALA A 1 196 ? -24.491 -5.053 24.787 1.00 87.56 196 ALA A O 1
ATOM 1465 N N . SER A 1 197 ? -22.579 -5.866 23.924 1.00 85.56 197 SER A N 1
ATOM 1466 C CA . SER A 1 197 ? -21.869 -5.968 25.205 1.00 85.56 197 SER A CA 1
ATOM 1467 C C . SER A 1 197 ? -21.615 -4.596 25.840 1.00 85.56 197 SER A C 1
ATOM 1469 O O . SER A 1 197 ? -21.845 -4.432 27.038 1.00 85.56 197 SER A O 1
ATOM 1471 N N . VAL A 1 198 ? -21.221 -3.596 25.046 1.00 87.38 198 VAL A N 1
ATOM 1472 C CA . VAL A 1 198 ? -21.008 -2.209 25.491 1.00 87.38 198 VAL A CA 1
ATOM 1473 C C . VAL A 1 198 ? -22.320 -1.603 25.983 1.00 87.38 198 VAL A C 1
ATOM 1475 O O . VAL A 1 198 ? -22.385 -1.078 27.092 1.00 87.38 198 VAL A O 1
ATOM 1478 N N . VAL A 1 199 ? -23.400 -1.741 25.210 1.00 87.25 199 VAL A N 1
ATOM 1479 C CA . VAL A 1 199 ? -24.738 -1.268 25.590 1.00 87.25 199 VAL A CA 1
ATOM 1480 C C . VAL A 1 199 ? -25.205 -1.937 26.884 1.00 87.25 199 VAL A C 1
ATOM 1482 O O . VAL A 1 199 ? -25.738 -1.266 27.768 1.00 87.25 199 VAL A O 1
ATOM 1485 N N . ALA A 1 200 ? -24.992 -3.247 27.035 1.00 88.06 200 ALA A N 1
ATOM 1486 C CA . ALA A 1 200 ? -25.351 -3.971 28.252 1.00 88.06 200 ALA A CA 1
ATOM 1487 C C . ALA A 1 200 ? -24.551 -3.492 29.476 1.00 88.06 200 ALA A C 1
ATOM 1489 O O . ALA A 1 200 ? -25.131 -3.327 30.551 1.00 88.06 200 ALA A O 1
ATOM 1490 N N . GLN A 1 201 ? -23.251 -3.229 29.317 1.00 89.50 201 GLN A N 1
ATOM 1491 C CA . GLN A 1 201 ? -22.402 -2.679 30.376 1.00 89.50 201 GLN A CA 1
ATOM 1492 C C . GLN A 1 201 ? -22.842 -1.268 30.780 1.00 89.50 201 GLN A C 1
ATOM 1494 O O . GLN A 1 201 ? -22.981 -1.003 31.973 1.00 89.50 201 GLN A O 1
ATOM 1499 N N . LEU A 1 202 ? -23.147 -0.398 29.813 1.00 87.94 202 LEU A N 1
ATOM 1500 C CA . LEU A 1 202 ? -23.647 0.955 30.073 1.00 87.94 202 LEU A CA 1
ATOM 1501 C C . LEU A 1 202 ? -24.990 0.929 30.818 1.00 87.94 202 LEU A C 1
ATOM 1503 O O . LEU A 1 202 ? -25.120 1.566 31.861 1.00 87.94 202 LEU A O 1
ATOM 1507 N N . LYS A 1 203 ? -25.952 0.109 30.370 1.00 87.12 203 LYS A N 1
ATOM 1508 C CA . LYS A 1 203 ? -27.233 -0.098 31.079 1.00 87.12 203 LYS A CA 1
ATOM 1509 C C . LYS A 1 203 ? -27.045 -0.715 32.470 1.00 87.12 203 LYS A C 1
ATOM 1511 O O . LYS A 1 203 ? -27.843 -0.492 33.379 1.00 87.12 203 LYS A O 1
ATOM 1516 N N . GLY A 1 204 ? -26.023 -1.550 32.650 1.00 90.06 204 GLY A N 1
ATOM 1517 C CA . GLY A 1 204 ? -25.638 -2.094 33.952 1.00 90.06 204 GLY A CA 1
ATOM 1518 C C . GLY A 1 204 ? -25.130 -1.010 34.902 1.00 90.06 204 GLY A C 1
ATOM 1519 O O . GLY A 1 204 ? -25.605 -0.922 36.031 1.00 90.06 204 GLY A O 1
ATOM 1520 N N . ALA A 1 205 ? -24.210 -0.168 34.431 1.00 89.06 205 ALA A N 1
ATOM 1521 C CA . ALA A 1 205 ? -23.665 0.951 35.195 1.00 89.06 205 ALA A CA 1
ATOM 1522 C C . ALA A 1 205 ? -24.752 1.966 35.579 1.00 89.06 205 ALA A C 1
ATOM 1524 O O . ALA A 1 205 ? -24.795 2.414 36.722 1.00 89.06 205 ALA A O 1
ATOM 1525 N N . GLU A 1 206 ? -25.669 2.264 34.658 1.00 87.00 206 GLU A N 1
ATOM 1526 C CA . GLU A 1 206 ? -26.809 3.149 34.901 1.00 87.00 206 GLU A CA 1
ATOM 1527 C C . GLU A 1 206 ? -27.697 2.643 36.046 1.00 87.00 206 GLU A C 1
ATOM 1529 O O . GLU A 1 206 ? -27.925 3.364 37.015 1.00 87.00 206 GLU A O 1
ATOM 1534 N N . ARG A 1 207 ? -28.120 1.373 35.997 1.00 88.69 207 ARG A N 1
ATOM 1535 C CA . ARG A 1 207 ? -28.934 0.773 37.069 1.00 88.69 207 ARG A CA 1
ATOM 1536 C C . ARG A 1 207 ? -28.226 0.806 38.423 1.00 88.69 207 ARG A C 1
ATOM 1538 O O . ARG A 1 207 ? -28.868 1.050 39.442 1.00 88.69 207 ARG A O 1
ATOM 1545 N N . SER A 1 208 ? -26.911 0.588 38.445 1.00 91.00 208 SER A N 1
ATOM 1546 C CA . SER A 1 208 ? -26.116 0.690 39.674 1.00 91.00 208 SER A CA 1
ATOM 1547 C C . SER A 1 208 ? -26.105 2.117 40.236 1.00 91.00 208 SER A C 1
ATOM 1549 O O . SER A 1 208 ? -26.250 2.295 41.445 1.00 91.00 208 SER A O 1
ATOM 1551 N N . LEU A 1 209 ? -25.989 3.139 39.378 1.00 89.62 209 LEU A N 1
ATOM 1552 C CA . LEU A 1 209 ? -26.060 4.546 39.791 1.00 89.62 209 LEU A CA 1
ATOM 1553 C C . LEU A 1 209 ? -27.441 4.908 40.348 1.00 89.62 209 LEU A C 1
ATOM 1555 O O . LEU A 1 209 ? -27.530 5.564 41.385 1.00 89.62 209 LEU A O 1
ATOM 1559 N N . GLU A 1 210 ? -28.514 4.446 39.706 1.00 88.44 210 GLU A N 1
ATOM 1560 C CA . GLU A 1 210 ? -29.885 4.656 40.183 1.00 88.44 210 GLU A CA 1
ATOM 1561 C C . GLU A 1 210 ? -30.108 4.031 41.567 1.00 88.44 210 GLU A C 1
ATOM 1563 O O . GLU A 1 210 ? -30.661 4.674 42.461 1.00 88.44 210 GLU A O 1
ATOM 1568 N N . GLN A 1 211 ? -29.623 2.805 41.782 1.00 91.31 211 GLN A N 1
ATOM 1569 C CA . GLN A 1 211 ? -29.709 2.127 43.079 1.00 91.31 211 GLN A CA 1
ATOM 1570 C C . GLN A 1 211 ? -28.917 2.857 44.174 1.00 91.31 211 GLN A C 1
ATOM 1572 O O . GLN A 1 211 ? -29.410 3.018 45.295 1.00 91.31 211 GLN A O 1
ATOM 1577 N N . MET A 1 212 ? -27.710 3.343 43.863 1.00 91.31 212 MET A N 1
ATOM 1578 C CA . MET A 1 212 ? -26.923 4.154 44.800 1.00 91.31 212 MET A CA 1
ATOM 1579 C C . MET A 1 212 ? -27.648 5.454 45.158 1.00 91.31 212 MET A C 1
ATOM 1581 O O . MET A 1 212 ? -27.748 5.792 46.336 1.00 91.31 212 MET A O 1
ATOM 1585 N N . GLN A 1 213 ? -28.215 6.148 44.169 1.00 89.62 213 GLN A N 1
ATOM 1586 C CA . GLN A 1 213 ? -28.963 7.386 44.381 1.00 89.62 213 GLN A CA 1
ATOM 1587 C C . GLN A 1 213 ? -30.195 7.170 45.273 1.00 89.62 213 GLN A C 1
ATOM 1589 O O . GLN A 1 213 ? -30.445 7.962 46.183 1.00 89.62 213 GLN A O 1
ATOM 1594 N N . GLN A 1 214 ? -30.942 6.083 45.059 1.00 90.19 214 GLN A N 1
ATOM 1595 C CA . GLN A 1 214 ? -32.076 5.716 45.913 1.00 90.19 214 GLN A CA 1
ATOM 1596 C C . GLN A 1 214 ? -31.630 5.425 47.350 1.00 90.19 214 GLN A C 1
ATOM 1598 O O . GLN A 1 214 ? -32.279 5.867 48.297 1.00 90.19 214 GLN A O 1
ATOM 1603 N N . THR A 1 215 ? -30.502 4.732 47.518 1.00 93.75 215 THR A N 1
ATOM 1604 C CA . THR A 1 215 ? -29.949 4.412 48.841 1.00 93.75 215 THR A CA 1
ATOM 1605 C C . THR A 1 215 ? -29.515 5.676 49.587 1.00 93.75 215 THR A C 1
ATOM 1607 O O . THR A 1 215 ? -29.854 5.842 50.756 1.00 93.75 215 THR A O 1
ATOM 1610 N N . LEU A 1 216 ? -28.823 6.605 48.920 1.00 91.94 216 LEU A N 1
ATOM 1611 C CA . LEU A 1 216 ? -28.422 7.885 49.515 1.00 91.94 216 LEU A CA 1
ATOM 1612 C C . LEU A 1 216 ? -29.640 8.706 49.948 1.00 91.94 216 LEU A C 1
ATOM 1614 O O . LEU A 1 216 ? -29.678 9.193 51.077 1.00 91.94 216 LEU A O 1
ATOM 1618 N N . ALA A 1 217 ? -30.667 8.781 49.096 1.00 89.69 217 ALA A N 1
ATOM 1619 C CA . ALA A 1 217 ? -31.913 9.469 49.421 1.00 89.69 217 ALA A CA 1
ATOM 1620 C C . ALA A 1 217 ? -32.608 8.861 50.653 1.00 89.69 217 ALA A C 1
ATOM 1622 O O . ALA A 1 217 ? -33.070 9.599 51.522 1.00 89.69 217 ALA A O 1
ATOM 1623 N N . GLN A 1 218 ? -32.633 7.527 50.767 1.00 93.81 218 GLN A N 1
ATOM 1624 C CA . GLN A 1 218 ? -33.175 6.831 51.942 1.00 93.81 218 GLN A CA 1
ATOM 1625 C C . GLN A 1 218 ? -32.381 7.127 53.220 1.00 93.81 218 GLN A C 1
ATOM 1627 O O . GLN A 1 218 ? -32.972 7.263 54.288 1.00 93.81 218 GLN A O 1
ATOM 1632 N N . GLN A 1 219 ? -31.058 7.255 53.115 1.00 95.06 219 GLN A N 1
ATOM 1633 C CA . GLN A 1 219 ? -30.174 7.587 54.236 1.00 95.06 219 GLN A CA 1
ATOM 1634 C C . GLN A 1 219 ? -30.084 9.099 54.514 1.00 95.06 219 GLN A C 1
ATOM 1636 O O . GLN A 1 219 ? -29.278 9.516 55.341 1.00 95.06 219 GLN A O 1
ATOM 1641 N N . GLN A 1 220 ? -30.885 9.928 53.827 1.00 91.31 220 GLN A N 1
ATOM 1642 C CA . GLN A 1 220 ? -30.841 11.396 53.903 1.00 91.31 220 GLN A CA 1
ATOM 1643 C C . GLN A 1 220 ? -29.453 11.990 53.600 1.00 91.31 220 GLN A C 1
ATOM 1645 O O . GLN A 1 220 ? -29.123 13.098 54.026 1.00 91.31 220 GLN A O 1
ATOM 1650 N N . VAL A 1 221 ? -28.638 11.260 52.839 1.00 91.62 221 VAL A N 1
ATOM 1651 C CA . VAL A 1 221 ? -27.345 11.729 52.351 1.00 91.62 221 VAL A CA 1
ATOM 1652 C C . VAL A 1 221 ? -27.579 12.449 51.020 1.00 91.62 221 VAL A C 1
ATOM 1654 O O . VAL A 1 221 ? -28.337 11.947 50.184 1.00 91.62 221 VAL A O 1
ATOM 1657 N N . PRO A 1 222 ? -26.953 13.618 50.788 1.00 86.12 222 PRO A N 1
ATOM 1658 C CA . PRO A 1 222 ? -27.008 14.281 49.492 1.00 86.12 222 PRO A CA 1
ATOM 1659 C C . PRO A 1 222 ? -26.649 13.318 48.355 1.00 86.12 222 PRO A C 1
ATOM 1661 O O . PRO A 1 222 ? -25.693 12.549 48.451 1.00 86.12 222 PRO A O 1
ATOM 1664 N N . GLY A 1 223 ? -27.443 13.356 47.287 1.00 82.56 223 GLY A N 1
ATOM 1665 C CA . GLY A 1 223 ? -27.247 12.499 46.123 1.00 82.56 223 GLY A CA 1
ATOM 1666 C C . GLY A 1 223 ? -25.956 12.791 45.359 1.00 82.56 223 GLY A C 1
ATOM 1667 O O . GLY A 1 223 ? -25.265 13.783 45.599 1.00 82.56 223 GLY A O 1
ATOM 1668 N N . LEU A 1 224 ? -25.652 11.937 44.386 1.00 82.38 224 LEU A N 1
ATOM 1669 C CA . LEU A 1 224 ? -24.478 12.097 43.536 1.00 82.38 224 LEU A CA 1
ATOM 1670 C C . LEU A 1 224 ? -24.662 13.315 42.621 1.00 82.38 224 LEU A C 1
ATOM 1672 O O . LEU A 1 224 ? -25.545 13.325 41.765 1.00 82.38 224 LEU A O 1
ATOM 1676 N N . ALA A 1 225 ? -23.799 14.324 42.763 1.00 79.62 225 ALA A N 1
ATOM 1677 C CA . ALA A 1 225 ? -23.842 15.542 41.945 1.00 79.62 225 ALA A CA 1
ATOM 1678 C C . ALA A 1 225 ? -23.771 15.252 40.430 1.00 79.62 225 ALA A C 1
ATOM 1680 O O . ALA A 1 225 ? -24.358 15.968 39.623 1.00 79.62 225 ALA A O 1
ATOM 1681 N N . GLU A 1 226 ? -23.094 14.168 40.045 1.00 80.50 226 GLU A N 1
ATOM 1682 C CA . GLU A 1 226 ? -22.934 13.748 38.649 1.00 80.50 226 GLU A CA 1
ATOM 1683 C C . GLU A 1 226 ? -24.155 13.017 38.068 1.00 80.50 226 GLU A C 1
ATOM 1685 O O . GLU A 1 226 ? -24.267 12.892 36.850 1.00 80.50 226 GLU A O 1
ATOM 1690 N N . TYR A 1 227 ? -25.114 12.590 38.897 1.00 80.31 227 TYR A N 1
ATOM 1691 C CA . TYR A 1 227 ? -26.295 11.850 38.437 1.00 80.31 227 TYR A CA 1
ATOM 1692 C C . TYR A 1 227 ? -27.137 12.652 37.431 1.00 80.31 227 TYR A C 1
ATOM 1694 O O . TYR A 1 227 ? -27.634 12.107 36.445 1.00 80.31 227 TYR A O 1
ATOM 1702 N N . GLN A 1 228 ? -27.244 13.971 37.625 1.00 77.50 228 GLN A N 1
ATOM 1703 C CA . GLN A 1 228 ? -27.932 14.862 36.684 1.00 77.50 228 GLN A CA 1
ATOM 1704 C C . GLN A 1 228 ? -27.233 14.926 35.317 1.00 77.50 228 GLN A C 1
ATOM 1706 O O . GLN A 1 228 ? -27.911 14.989 34.293 1.00 77.50 228 GLN A O 1
ATOM 1711 N N . ARG A 1 229 ? -25.894 14.847 35.277 1.00 80.25 229 ARG A N 1
ATOM 1712 C CA . ARG A 1 229 ? -25.133 14.816 34.017 1.00 80.25 229 ARG A CA 1
ATOM 1713 C C . ARG A 1 229 ? -25.320 13.500 33.268 1.00 80.25 229 ARG A C 1
ATOM 1715 O O . ARG A 1 229 ? -25.410 13.511 32.045 1.00 80.25 229 ARG A O 1
ATOM 1722 N N . THR A 1 230 ? -25.445 12.378 33.976 1.00 79.12 230 THR A N 1
ATOM 1723 C CA . THR A 1 230 ? -25.751 11.082 33.349 1.00 79.12 230 THR A CA 1
ATOM 1724 C C . THR A 1 230 ? -27.137 11.073 32.693 1.00 79.12 230 THR A C 1
ATOM 1726 O O . THR A 1 230 ? -27.284 10.527 31.602 1.00 79.12 230 THR A O 1
ATOM 1729 N N . GLN A 1 231 ? -28.138 11.720 33.303 1.00 75.62 231 GLN A N 1
ATOM 1730 C CA . GLN A 1 231 ? -29.472 11.856 32.700 1.00 75.62 231 GLN A CA 1
ATOM 1731 C C . GLN A 1 231 ? -29.450 12.723 31.431 1.00 75.62 231 GLN A C 1
ATOM 1733 O O . GLN A 1 231 ? -30.008 12.328 30.413 1.00 75.62 231 GLN A O 1
ATOM 1738 N N . GLN A 1 232 ? -28.725 13.845 31.441 1.00 78.81 232 GLN A N 1
ATOM 1739 C CA . GLN A 1 232 ? -28.556 14.679 30.242 1.00 78.81 232 GLN A CA 1
ATOM 1740 C C . GLN A 1 232 ? -27.844 13.934 29.105 1.00 78.81 232 GLN A C 1
ATOM 1742 O O . GLN A 1 232 ? -28.222 14.063 27.943 1.00 78.81 232 GLN A O 1
ATOM 1747 N N . LEU A 1 233 ? -26.834 13.120 29.429 1.00 77.50 233 LEU A N 1
ATOM 1748 C CA . LEU A 1 233 ? -26.144 12.293 28.440 1.00 77.50 233 LEU A CA 1
ATOM 1749 C C . LEU A 1 233 ? -27.091 11.264 27.797 1.00 77.50 233 LEU A C 1
ATOM 1751 O O . LEU A 1 233 ? -27.015 11.037 26.593 1.00 77.50 233 LEU A O 1
ATOM 1755 N N . ARG A 1 234 ? -28.009 10.665 28.569 1.00 74.88 234 ARG A N 1
ATOM 1756 C CA . ARG A 1 234 ? -29.029 9.749 28.027 1.00 74.88 234 ARG A CA 1
ATOM 1757 C C . ARG A 1 234 ? -29.930 10.416 27.003 1.00 74.88 234 ARG A C 1
ATOM 1759 O O . ARG A 1 234 ? -30.127 9.847 25.936 1.00 74.88 234 ARG A O 1
ATOM 1766 N N . GLU A 1 235 ? -30.453 11.594 27.329 1.00 76.12 235 GLU A N 1
ATOM 1767 C CA . GLU A 1 235 ? -31.338 12.358 26.440 1.00 76.12 235 GLU A CA 1
ATOM 1768 C C . GLU A 1 235 ? -30.640 12.731 25.123 1.00 76.12 235 GLU A C 1
ATOM 1770 O O . GLU A 1 235 ? -31.282 12.822 24.084 1.00 76.12 235 GLU A O 1
ATOM 1775 N N . GLN A 1 236 ? -29.315 12.902 25.144 1.00 71.50 236 GLN A N 1
ATOM 1776 C CA . GLN A 1 236 ? -28.529 13.197 23.944 1.00 71.50 236 GLN A CA 1
ATOM 1777 C C . GLN A 1 236 ? -28.197 11.957 23.100 1.00 71.50 236 GLN A C 1
ATOM 1779 O O . GLN A 1 236 ? -28.068 12.073 21.884 1.00 71.50 236 GLN A O 1
ATOM 1784 N N . ILE A 1 237 ? -28.026 10.785 23.722 1.00 68.50 237 ILE A N 1
ATOM 1785 C CA . ILE A 1 237 ? -27.653 9.540 23.024 1.00 68.50 237 ILE A CA 1
ATOM 1786 C C . ILE A 1 237 ? -28.884 8.795 22.477 1.00 68.50 237 ILE A C 1
ATOM 1788 O O . ILE A 1 237 ? -28.766 8.062 21.496 1.00 68.50 237 ILE A O 1
ATOM 1792 N N . ALA A 1 238 ? -30.059 8.973 23.083 1.00 56.97 238 ALA A N 1
ATOM 1793 C CA . ALA A 1 238 ? -31.314 8.361 22.654 1.00 56.97 238 ALA A CA 1
ATOM 1794 C C . ALA A 1 238 ? -32.404 9.438 22.463 1.00 56.97 238 ALA A C 1
ATOM 1796 O O . ALA A 1 238 ? -33.171 9.667 23.401 1.00 56.97 238 ALA A O 1
ATOM 1797 N N . PRO A 1 239 ? -32.457 10.115 21.297 1.00 45.81 239 PRO A N 1
ATOM 1798 C CA . PRO A 1 239 ? -33.547 11.034 20.969 1.00 45.81 239 PRO A CA 1
ATOM 1799 C C . PRO A 1 239 ? -34.885 10.314 20.745 1.00 45.81 239 PRO A C 1
ATOM 1801 O O . PRO A 1 239 ? -34.879 9.152 20.272 1.00 45.81 239 PRO A O 1
#

Secondary structure (DSSP, 8-state):
-EE--TT---SSPPTTS----SSSSS-PPPSSTTSSEE-EE--SSEETTEE---PPPTT-EEEEEEGGG-TTSEEEEEEE--SSS--TT--SS-TTS-SSS-EEEEEEE-TTSS-EEEEEEE--TT--EEEEEETGGGEEEEEEEEEEEETTEEEEEEEEEEEEE-SS------TT------S--GGG-S-TT--HHHHHHHHHHHHHHHHHHHHHHHTTPPPPTTHHHHHHHHHHH--